Protein AF-A0A9D6ZZJ2-F1 (afdb_monomer_lite)

Foldseek 3Di:
DVVVVVVVVVVVVVVVVVVVVVVVVVVVVVVVVVVVVVVCVVVVVVVVVVVVVCVVVCVVVVVPDDPVVVVVVVVVCVVCVVVVVVVVVVVVVVVVCCVVCVVVVVVVVVVVVVVVVVCVVVCVVVVVVVVVVVVVCCPVVADPVRVVVCVVCVVVVVVVVVVCPPPVNVVVVVVVVVVCVVCVPDPDDPDPVVVVVVCVDPVVVVVVVVVVVVVVVVVVVVPVD

Secondary structure (DSSP, 8-state):
-HHHHHHHHHHHHHHHHHHHHHHHHHHHHHHHHHHHHHHHHHHHHHHHHHHHHHHHHHHHHTTT--HHHHHHHHHHHHHTHHHHHHHHHHHHHHHHHHHHHHHHHHHHHHHHHHHHHHHHHTTHHHHHHHHHHHHHHHHHHS-HHHHHHHHHHHHHHHHHHHHHTSHHHHHHHHHHHHHHHHHHTSPP---HHHHHHHTTSHHHHHHHHHHHHHHHHHHHHHT--

pLDDT: mean 82.53, std 9.39, range [45.31, 96.25]

Sequence (225 aa):
MEQSMIELTQKIDALTAQVAYLADQAQIAERQRQERAELMRDLMPIANDAFRLSVEQLEEIQEYVDLGDLLRLGKRLLRNGRNIDKMLDQLESMMDLAATMGPLANEGFAKAVDVMALMERKGYFAFAQGGLKIADNIVTSFSEDDVKHLGDNVVLILNVVKDMTQPEIMTFIRNTLMVAQGEIEKPVDTSLLALLGQMRDPAVRRGLALTMSVLRVIGSQANGK

Radius of gyration: 55.25 Å; chains: 1; bounding box: 116×60×144 Å

Structure (mmCIF, N/CA/C/O backbone):
data_AF-A0A9D6ZZJ2-F1
#
_entry.id   AF-A0A9D6ZZJ2-F1
#
loop_
_atom_site.group_PDB
_atom_site.id
_atom_site.type_symbol
_atom_site.label_atom_id
_atom_site.label_alt_id
_atom_site.label_comp_id
_atom_site.label_asym_id
_atom_site.label_entity_id
_atom_site.label_seq_id
_atom_site.pdbx_PDB_ins_code
_atom_site.Cartn_x
_atom_site.Cartn_y
_atom_site.Cartn_z
_atom_site.occupancy
_atom_site.B_iso_or_equiv
_atom_site.auth_seq_id
_atom_site.auth_comp_id
_atom_site.auth_asym_id
_atom_site.auth_atom_id
_atom_site.pdbx_PDB_model_num
ATOM 1 N N . MET A 1 1 ? -67.694 -32.579 87.689 1.00 58.72 1 MET A N 1
ATOM 2 C CA . MET A 1 1 ? -66.489 -31.863 88.165 1.00 58.72 1 MET A CA 1
ATOM 3 C C . MET A 1 1 ? -65.217 -32.312 87.440 1.00 58.72 1 MET A C 1
ATOM 5 O O . MET A 1 1 ? -64.365 -31.471 87.207 1.00 58.72 1 MET A O 1
ATOM 9 N N . GLU A 1 2 ? -65.089 -33.572 87.005 1.00 60.03 2 GLU A N 1
ATOM 10 C CA . GLU A 1 2 ? -63.908 -34.025 86.237 1.00 60.03 2 GLU A CA 1
ATOM 11 C C . GLU A 1 2 ? -63.833 -33.475 84.799 1.00 60.03 2 GLU A C 1
ATOM 13 O O . GLU A 1 2 ? -62.763 -33.064 84.365 1.00 60.03 2 GLU A O 1
ATOM 18 N N . GLN A 1 3 ? -64.952 -33.365 84.073 1.00 66.44 3 GLN A N 1
ATOM 19 C CA . GLN A 1 3 ? -64.947 -32.819 82.702 1.00 66.44 3 GLN A CA 1
ATOM 20 C C . GLN A 1 3 ? -64.494 -31.352 82.622 1.00 66.44 3 GLN A C 1
ATOM 22 O O . GLN A 1 3 ? -63.744 -30.991 81.721 1.00 66.44 3 GLN A O 1
ATOM 27 N N . SER A 1 4 ? -64.882 -30.515 83.590 1.00 67.12 4 SER A N 1
ATOM 28 C CA . SER A 1 4 ? -64.465 -29.107 83.633 1.00 67.12 4 SER A CA 1
ATOM 29 C C . SER A 1 4 ? -62.974 -28.939 83.932 1.00 67.12 4 SER A C 1
ATOM 31 O O . SER A 1 4 ? -62.372 -27.968 83.490 1.00 67.12 4 SER A O 1
ATOM 33 N N . MET A 1 5 ? -62.372 -29.879 84.669 1.00 67.06 5 MET A N 1
ATOM 34 C CA . MET A 1 5 ? -60.930 -29.885 84.932 1.00 67.06 5 MET A CA 1
ATOM 35 C C . MET A 1 5 ? -60.141 -30.234 83.665 1.00 67.06 5 MET A C 1
ATOM 37 O O . MET A 1 5 ? -59.150 -29.577 83.374 1.00 67.06 5 MET A O 1
ATOM 41 N N . ILE A 1 6 ? -60.618 -31.198 82.871 1.00 76.94 6 ILE A N 1
ATOM 42 C CA . ILE A 1 6 ? -59.955 -31.629 81.629 1.00 76.94 6 ILE A CA 1
ATOM 43 C C . ILE A 1 6 ? -59.994 -30.530 80.554 1.00 76.94 6 ILE A C 1
ATOM 45 O O . ILE A 1 6 ? -58.973 -30.256 79.924 1.00 76.94 6 ILE A O 1
ATOM 49 N N . GLU A 1 7 ? -61.131 -29.848 80.374 1.00 76.62 7 GLU A N 1
ATOM 50 C CA . GLU A 1 7 ? -61.223 -28.711 79.441 1.00 76.62 7 GLU A CA 1
ATOM 51 C C . GLU A 1 7 ? -60.338 -27.531 79.860 1.00 76.62 7 GLU A C 1
ATOM 53 O O . GLU A 1 7 ? -59.787 -26.826 79.010 1.00 76.62 7 GLU A O 1
ATOM 58 N N . LEU A 1 8 ? -60.189 -27.301 81.168 1.00 78.62 8 LEU A N 1
ATOM 59 C CA . LEU A 1 8 ? -59.338 -26.234 81.683 1.00 78.62 8 LEU A CA 1
ATOM 60 C C . LEU A 1 8 ? -57.856 -26.548 81.449 1.00 78.62 8 LEU A C 1
ATOM 62 O O . LEU A 1 8 ? -57.122 -25.669 81.004 1.00 78.62 8 LEU A O 1
ATOM 66 N N . THR A 1 9 ? -57.430 -27.795 81.668 1.00 78.56 9 THR A N 1
ATOM 67 C CA . THR A 1 9 ? -56.062 -28.240 81.362 1.00 78.56 9 THR A CA 1
ATOM 68 C C . THR A 1 9 ? -55.762 -28.116 79.870 1.00 78.56 9 THR A C 1
ATOM 70 O O . THR A 1 9 ? -54.752 -27.526 79.509 1.00 78.56 9 THR A O 1
ATOM 73 N N . GLN A 1 10 ? -56.681 -28.530 78.992 1.00 79.62 10 GLN A N 1
ATOM 74 C CA . GLN A 1 10 ? -56.506 -28.366 77.543 1.00 79.62 10 GLN A CA 1
ATOM 75 C C . GLN A 1 10 ? -56.404 -26.897 77.110 1.00 79.62 10 GLN A C 1
ATOM 77 O O . GLN A 1 10 ? -55.604 -26.563 76.237 1.00 79.62 10 GLN A O 1
ATOM 82 N N . LYS A 1 11 ? -57.183 -25.995 77.722 1.00 78.44 11 LYS A N 1
ATOM 83 C CA . LYS A 1 11 ? -57.079 -24.551 77.456 1.00 78.44 11 LYS A CA 1
ATOM 84 C C . LYS A 1 11 ? -55.769 -23.957 77.968 1.00 78.44 11 LYS A C 1
ATOM 86 O O . LYS A 1 11 ? -55.202 -23.101 77.294 1.00 78.44 11 LYS A O 1
ATOM 91 N N . ILE A 1 12 ? -55.284 -24.404 79.126 1.00 82.38 12 ILE A N 1
ATOM 92 C CA . ILE A 1 12 ? -53.985 -23.988 79.671 1.00 82.38 12 ILE A CA 1
ATOM 93 C C . ILE A 1 12 ? -52.843 -24.496 78.791 1.00 82.38 12 ILE A C 1
ATOM 95 O O . ILE A 1 12 ? -51.929 -23.728 78.504 1.00 82.38 12 ILE A O 1
ATOM 99 N N . ASP A 1 13 ? -52.906 -25.728 78.295 1.00 84.19 13 ASP A N 1
ATOM 100 C CA . ASP A 1 13 ? -51.885 -26.272 77.395 1.00 84.19 13 ASP A CA 1
ATOM 101 C C . ASP A 1 13 ? -51.886 -25.543 76.043 1.00 84.19 13 ASP A C 1
ATOM 103 O O . ASP A 1 13 ? -50.826 -25.188 75.524 1.00 84.19 13 ASP A O 1
ATOM 107 N N . ALA A 1 14 ? -53.068 -25.217 75.508 1.00 81.94 14 ALA A N 1
ATOM 108 C CA . ALA A 1 14 ? -53.197 -24.420 74.290 1.00 81.94 14 ALA A CA 1
ATOM 109 C C . ALA A 1 14 ? -52.656 -22.989 74.464 1.00 81.94 14 ALA A C 1
ATOM 111 O O . ALA A 1 14 ? -51.948 -22.487 73.591 1.00 81.94 14 ALA A O 1
ATOM 112 N N . LEU A 1 15 ? -52.937 -22.341 75.601 1.00 82.69 15 LEU A N 1
ATOM 113 C CA . LEU A 1 15 ? -52.385 -21.024 75.929 1.00 82.69 15 LEU A CA 1
ATOM 114 C C . LEU A 1 15 ? -50.871 -21.084 76.143 1.00 82.69 15 LEU A C 1
ATOM 116 O O . LEU A 1 15 ? -50.158 -20.219 75.646 1.00 82.69 15 LEU A O 1
ATOM 120 N N . THR A 1 16 ? -50.369 -22.119 76.816 1.00 85.50 16 THR A N 1
ATOM 121 C CA . THR A 1 16 ? -48.929 -22.345 77.013 1.00 85.50 16 THR A CA 1
ATOM 122 C C . THR A 1 16 ? -48.212 -22.488 75.675 1.00 85.50 16 THR A C 1
ATOM 124 O O . THR A 1 16 ? -47.192 -21.838 75.451 1.00 85.50 16 THR 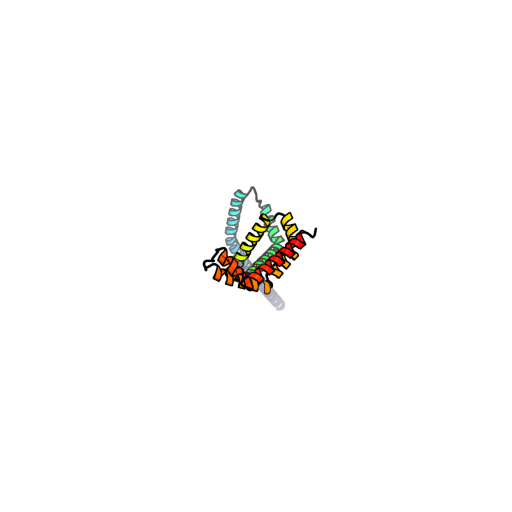A O 1
ATOM 127 N N . ALA A 1 17 ? -48.775 -23.265 74.747 1.00 82.81 17 ALA A N 1
ATOM 128 C CA . ALA A 1 17 ? -48.233 -23.419 73.401 1.00 82.81 17 ALA A CA 1
ATOM 129 C C . ALA A 1 17 ? -48.253 -22.097 72.610 1.00 82.81 17 ALA A C 1
ATOM 131 O O . ALA A 1 17 ? -47.296 -21.771 71.906 1.00 82.81 17 ALA A O 1
ATOM 132 N N . GLN A 1 18 ? -49.316 -21.304 72.755 1.00 82.50 18 GLN A N 1
ATOM 133 C CA . GLN A 1 18 ? -49.463 -20.025 72.062 1.00 82.50 18 GLN A CA 1
ATOM 134 C C . GLN A 1 18 ? -48.520 -18.946 72.621 1.00 82.50 18 GLN A C 1
ATOM 136 O O . GLN A 1 18 ? -47.933 -18.183 71.855 1.00 82.50 18 GLN A O 1
ATOM 141 N N . VAL A 1 19 ? -48.308 -18.919 73.940 1.00 83.94 19 VAL A N 1
ATOM 142 C CA . VAL A 1 19 ? -47.329 -18.041 74.597 1.00 83.94 19 VAL A CA 1
ATOM 143 C C . VAL A 1 19 ? -45.902 -18.460 74.251 1.00 83.94 19 VAL A C 1
ATOM 145 O O . VAL A 1 19 ? -45.083 -17.590 73.974 1.00 83.94 19 VAL A O 1
ATOM 148 N N . ALA A 1 20 ? -45.604 -19.761 74.187 1.00 84.31 20 ALA A N 1
ATOM 149 C CA . ALA A 1 20 ? -44.295 -20.251 73.755 1.00 84.31 20 ALA A CA 1
ATOM 150 C C . ALA A 1 20 ? -43.979 -19.840 72.306 1.00 84.31 20 ALA A C 1
ATOM 152 O O . ALA A 1 20 ? -42.881 -19.366 72.027 1.00 84.31 20 ALA A O 1
ATOM 153 N N . TYR A 1 21 ? -44.960 -19.933 71.404 1.00 85.25 21 TYR A N 1
ATOM 154 C CA . TYR A 1 21 ? -44.817 -19.475 70.020 1.00 85.25 21 TYR A CA 1
ATOM 155 C C . TYR A 1 21 ? -44.594 -17.957 69.918 1.00 85.25 21 TYR A C 1
ATOM 157 O O . TYR A 1 21 ? -43.733 -17.499 69.167 1.00 85.25 21 TYR A O 1
ATOM 165 N N . LEU A 1 22 ? -45.345 -17.162 70.688 1.00 83.50 22 LEU A N 1
ATOM 166 C CA . LEU A 1 22 ? -45.173 -15.707 70.725 1.00 83.50 22 LEU A CA 1
ATOM 167 C C . LEU A 1 22 ? -43.837 -15.292 71.353 1.00 83.50 22 LEU A C 1
ATOM 169 O O . LEU A 1 22 ? -43.228 -14.330 70.890 1.00 83.50 22 LEU A O 1
ATOM 173 N N . ALA A 1 23 ? -43.369 -16.010 72.375 1.00 84.31 23 ALA A N 1
ATOM 174 C CA . ALA A 1 23 ? -42.076 -15.767 73.005 1.00 84.31 23 ALA A CA 1
ATOM 175 C C . ALA A 1 23 ? -40.915 -16.050 72.038 1.00 84.31 23 ALA A C 1
ATOM 177 O O . ALA A 1 23 ? -39.986 -15.249 71.949 1.00 84.31 23 ALA A O 1
ATOM 178 N N . ASP A 1 24 ? -41.002 -17.132 71.262 1.00 86.56 24 ASP A N 1
ATOM 179 C CA . ASP A 1 24 ? -40.008 -17.473 70.239 1.00 86.56 24 ASP A CA 1
ATOM 180 C C . ASP A 1 24 ? -39.984 -16.434 69.100 1.00 86.56 24 ASP A C 1
ATOM 182 O O . ASP A 1 24 ? -38.930 -15.906 68.735 1.00 86.56 24 ASP A O 1
ATOM 186 N N . GLN A 1 25 ? -41.162 -16.022 68.617 1.00 84.75 25 GLN A N 1
ATOM 187 C CA . GLN A 1 25 ? -41.306 -14.929 67.646 1.00 84.75 25 GLN A CA 1
ATOM 188 C C . GLN A 1 25 ? -40.718 -13.605 68.156 1.00 84.75 25 GLN A C 1
ATOM 190 O O . GLN A 1 25 ? -40.010 -12.916 67.417 1.00 84.75 25 GLN A O 1
ATOM 195 N N . ALA A 1 26 ? -40.991 -13.245 69.413 1.00 83.50 26 ALA A N 1
ATOM 196 C CA . ALA A 1 26 ? -40.474 -12.025 70.023 1.00 83.50 26 ALA A CA 1
ATOM 197 C C . ALA A 1 26 ? -38.944 -12.056 70.124 1.00 83.50 26 ALA A C 1
ATOM 199 O O . ALA A 1 26 ? -38.287 -11.074 69.779 1.00 83.50 26 ALA A O 1
ATOM 200 N N . GLN A 1 27 ? -38.367 -13.200 70.501 1.00 85.69 27 GLN A N 1
ATOM 201 C CA . GLN A 1 27 ? -36.921 -13.360 70.601 1.00 85.69 27 GLN A CA 1
ATOM 202 C C . GLN A 1 27 ? -36.226 -13.244 69.235 1.00 85.69 27 GLN A C 1
ATOM 204 O O . GLN A 1 27 ? -35.177 -12.604 69.126 1.00 85.69 27 GLN A O 1
ATOM 209 N N . ILE A 1 28 ? -36.806 -13.828 68.183 1.00 85.19 28 ILE A N 1
ATOM 210 C CA . ILE A 1 28 ? -36.289 -13.705 66.812 1.00 85.19 28 ILE A CA 1
ATOM 211 C C . ILE A 1 28 ? -36.382 -12.250 66.333 1.00 85.19 28 ILE A C 1
ATOM 213 O O . ILE A 1 28 ? -35.419 -11.718 65.775 1.00 85.19 28 ILE A O 1
ATOM 217 N N . ALA A 1 29 ? -37.509 -11.582 66.586 1.00 83.25 29 ALA A N 1
ATOM 218 C CA . ALA A 1 29 ? -37.707 -10.185 66.209 1.00 83.25 29 ALA A CA 1
ATOM 219 C C . ALA A 1 29 ? -36.724 -9.242 66.923 1.00 83.25 29 ALA A C 1
ATOM 221 O O . ALA A 1 29 ? -36.258 -8.265 66.334 1.00 83.25 29 ALA A O 1
ATOM 222 N N . GLU A 1 30 ? -36.385 -9.531 68.177 1.00 85.50 30 GLU A N 1
ATOM 223 C CA . GLU A 1 30 ? -35.449 -8.730 68.961 1.00 85.50 30 GLU A CA 1
ATOM 224 C C . GLU A 1 30 ? -34.007 -8.868 68.461 1.00 85.50 30 GLU A C 1
ATOM 226 O O . GLU A 1 30 ? -33.333 -7.853 68.276 1.00 85.50 30 GLU A O 1
ATOM 231 N N . ARG A 1 31 ? -33.567 -10.085 68.108 1.00 84.81 31 ARG A N 1
ATOM 232 C CA . ARG A 1 31 ? -32.256 -10.297 67.462 1.00 84.81 31 ARG A CA 1
ATOM 233 C C . ARG A 1 31 ? -32.158 -9.560 66.129 1.00 84.81 31 ARG A C 1
ATOM 235 O O . ARG A 1 31 ? -31.201 -8.829 65.903 1.00 84.81 31 ARG A O 1
ATOM 242 N N . GLN A 1 32 ? -33.193 -9.651 65.294 1.00 85.19 32 GLN A N 1
ATOM 243 C CA . GLN A 1 32 ? -33.229 -8.921 64.023 1.00 85.19 32 GLN A CA 1
ATOM 244 C C . GLN A 1 32 ? -33.185 -7.401 64.216 1.00 85.19 32 GLN A C 1
ATOM 246 O O . GLN A 1 32 ? -32.597 -6.687 63.403 1.00 85.19 32 GLN A O 1
ATOM 251 N N . ARG A 1 33 ? -33.810 -6.873 65.277 1.00 83.38 33 ARG A N 1
ATOM 252 C CA . ARG A 1 33 ? -33.723 -5.443 65.605 1.00 83.38 33 ARG A CA 1
ATOM 253 C C . ARG A 1 33 ? -32.314 -5.044 66.020 1.00 83.38 33 ARG A C 1
ATOM 255 O O . ARG A 1 33 ? -31.870 -3.981 65.602 1.00 83.38 33 ARG A O 1
ATOM 262 N N . GLN A 1 34 ? -31.625 -5.875 66.797 1.00 86.06 34 GLN A N 1
ATOM 263 C CA . GLN A 1 34 ? -30.247 -5.622 67.219 1.00 86.06 34 GLN A CA 1
ATOM 264 C C . GLN A 1 34 ? -29.280 -5.646 66.034 1.00 86.06 34 GLN A C 1
ATOM 266 O O . GLN A 1 34 ? -28.533 -4.691 65.855 1.00 86.06 34 GLN A O 1
ATOM 271 N N . GLU A 1 35 ? -29.373 -6.656 65.168 1.00 86.25 35 GLU A N 1
ATOM 272 C CA . GLU A 1 35 ? -28.557 -6.759 63.949 1.00 86.25 35 GLU A CA 1
ATOM 273 C C . GLU A 1 35 ? -28.777 -5.560 63.016 1.00 86.25 35 GLU A C 1
ATOM 275 O O . GLU A 1 35 ? -27.833 -4.980 62.484 1.00 86.25 35 GLU A O 1
ATOM 280 N N . ARG A 1 36 ? -30.035 -5.124 62.855 1.00 85.56 36 ARG A N 1
ATOM 281 C CA . ARG A 1 36 ? -30.353 -3.915 62.083 1.00 85.56 36 ARG A CA 1
ATOM 282 C C . ARG A 1 36 ? -29.832 -2.648 62.749 1.00 85.56 36 ARG A C 1
ATOM 284 O O . ARG A 1 36 ? -29.392 -1.749 62.040 1.00 85.56 36 ARG A O 1
ATOM 291 N N . ALA A 1 37 ? -29.907 -2.549 64.074 1.00 85.56 37 ALA A N 1
ATOM 292 C CA . ALA A 1 37 ? -29.411 -1.393 64.813 1.00 85.56 37 ALA A CA 1
ATOM 293 C C . ALA A 1 37 ? -27.884 -1.284 64.726 1.00 85.56 37 ALA A C 1
ATOM 295 O O . ALA A 1 37 ? -27.365 -0.183 64.578 1.00 85.56 37 ALA A O 1
ATOM 296 N N . GLU A 1 38 ? -27.181 -2.413 64.761 1.00 87.44 38 GLU A N 1
ATOM 297 C CA . GLU A 1 38 ? -25.734 -2.489 64.574 1.00 87.44 38 GLU A CA 1
ATOM 298 C C . GLU A 1 38 ? -25.329 -2.116 63.147 1.00 87.44 38 GLU A C 1
ATOM 300 O O . GLU A 1 38 ? -24.540 -1.193 62.963 1.00 87.44 38 GLU A O 1
ATOM 305 N N . LEU A 1 39 ? -25.969 -2.709 62.135 1.00 87.44 39 LEU A N 1
ATOM 306 C CA . LEU A 1 39 ? -25.745 -2.341 60.737 1.00 87.44 39 LEU A CA 1
ATOM 307 C C . LEU A 1 39 ? -26.021 -0.850 60.487 1.00 87.44 39 LEU A C 1
ATOM 309 O O . LEU A 1 39 ? -25.275 -0.189 59.770 1.00 87.44 39 LEU A O 1
ATOM 313 N N . MET A 1 40 ? -27.083 -0.304 61.085 1.00 85.94 40 MET A N 1
ATOM 314 C CA . MET A 1 40 ? -27.392 1.124 60.992 1.00 85.94 40 MET A CA 1
ATOM 315 C C . MET A 1 40 ? -26.342 1.974 61.698 1.00 85.94 40 MET A C 1
ATOM 317 O O . MET A 1 40 ? -25.942 2.993 61.152 1.00 85.94 40 MET A O 1
ATOM 321 N N . ARG A 1 41 ? -25.863 1.568 62.874 1.00 87.75 41 ARG A N 1
ATOM 322 C CA . ARG A 1 41 ? -24.795 2.268 63.596 1.00 87.75 41 ARG A CA 1
ATOM 323 C C . ARG A 1 41 ? -23.490 2.303 62.798 1.00 87.75 41 ARG A C 1
ATOM 325 O O . ARG A 1 41 ? -22.796 3.310 62.868 1.00 87.75 41 ARG A O 1
ATOM 332 N N . ASP A 1 42 ? -23.197 1.260 62.027 1.00 87.44 42 ASP A N 1
ATOM 333 C CA . ASP A 1 42 ? -21.955 1.151 61.257 1.00 87.44 42 ASP A CA 1
ATOM 334 C C . ASP A 1 42 ? -22.058 1.814 59.871 1.00 87.44 42 ASP A C 1
ATOM 336 O O . ASP A 1 42 ? -21.099 2.417 59.389 1.00 87.44 42 ASP A O 1
ATOM 340 N N . LEU A 1 43 ? -23.234 1.773 59.236 1.00 86.81 43 LEU A N 1
ATOM 341 C CA . LEU A 1 43 ? -23.481 2.435 57.949 1.00 86.81 43 LEU A CA 1
ATOM 342 C C . LEU A 1 43 ? -23.729 3.939 58.082 1.00 86.81 43 LEU A C 1
ATOM 344 O O . LEU A 1 43 ? -23.383 4.695 57.176 1.00 86.81 43 LEU A O 1
ATOM 348 N N . MET A 1 44 ? -24.341 4.388 59.179 1.00 86.56 44 MET A N 1
ATOM 349 C CA . MET A 1 44 ? -24.730 5.789 59.367 1.00 86.56 44 MET A CA 1
ATOM 350 C C . MET A 1 44 ? -23.541 6.769 59.325 1.00 86.56 44 MET A C 1
ATOM 352 O O . MET A 1 44 ? -23.696 7.818 58.702 1.00 86.56 44 MET A O 1
ATOM 356 N N . PRO A 1 45 ? -22.351 6.461 59.880 1.00 87.06 45 PRO A N 1
ATOM 357 C CA . PRO A 1 45 ? -21.153 7.283 59.720 1.00 87.06 45 PRO A CA 1
ATOM 358 C C . PRO A 1 45 ? -20.696 7.383 58.264 1.00 87.06 45 PRO A C 1
ATOM 360 O O . PRO A 1 45 ? -20.500 8.486 57.774 1.00 87.06 45 PRO A O 1
ATOM 363 N N . ILE A 1 46 ? -20.609 6.257 57.547 1.00 86.81 46 ILE A N 1
ATOM 364 C CA . ILE A 1 46 ? -20.167 6.216 56.141 1.00 86.81 46 ILE A CA 1
ATOM 365 C C . ILE A 1 46 ? -21.144 6.989 55.251 1.00 86.81 46 ILE A C 1
ATOM 367 O O . ILE A 1 46 ? -20.731 7.753 54.381 1.00 86.81 46 ILE A O 1
ATOM 371 N N . ALA A 1 47 ? -22.446 6.827 55.490 1.00 82.88 47 ALA A N 1
ATOM 372 C CA . ALA A 1 47 ? -23.484 7.569 54.790 1.00 82.88 47 ALA A CA 1
ATOM 373 C C . ALA A 1 47 ? -23.408 9.075 55.089 1.00 82.88 47 ALA A C 1
ATOM 375 O O . ALA A 1 47 ? -23.517 9.878 54.165 1.00 82.88 47 ALA A O 1
ATOM 376 N N . ASN A 1 48 ? -23.181 9.463 56.349 1.00 83.69 48 ASN A N 1
ATOM 377 C CA . ASN A 1 48 ? -23.003 10.865 56.733 1.00 83.69 48 ASN A CA 1
ATOM 378 C C . ASN A 1 48 ? -21.733 11.476 56.137 1.00 83.69 48 ASN A C 1
ATOM 380 O O . ASN A 1 48 ? -21.779 12.608 55.665 1.00 83.69 48 ASN A O 1
ATOM 384 N N . ASP A 1 49 ? -20.620 10.746 56.131 1.00 84.69 49 ASP A N 1
ATOM 385 C CA . ASP A 1 49 ? -19.361 11.214 55.555 1.00 84.69 49 ASP A CA 1
ATOM 386 C C . ASP A 1 49 ? -19.472 11.349 54.034 1.00 84.69 49 ASP A C 1
ATOM 388 O O . ASP A 1 49 ? -19.089 12.384 53.495 1.00 84.69 49 ASP A O 1
ATOM 392 N N . ALA A 1 50 ? -20.079 10.378 53.343 1.00 80.06 50 ALA A N 1
ATOM 393 C CA . ALA A 1 50 ? -20.348 10.462 51.908 1.00 80.06 50 ALA A CA 1
ATOM 394 C C . ALA A 1 50 ? -21.306 11.613 51.563 1.00 80.06 50 ALA A C 1
ATOM 396 O O . ALA A 1 50 ? -21.098 12.317 50.573 1.00 80.06 50 ALA A O 1
ATOM 397 N N . PHE A 1 51 ? -22.337 11.835 52.384 1.00 77.88 51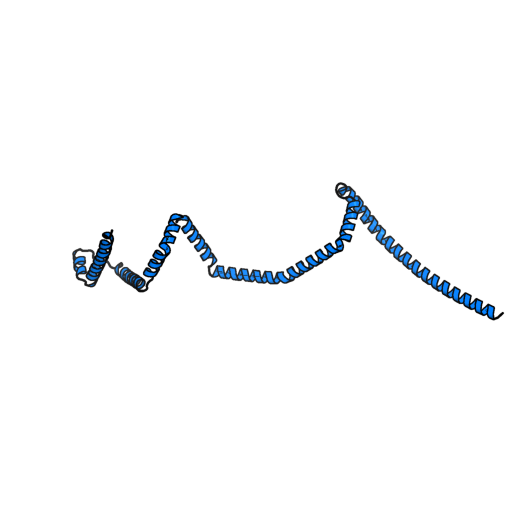 PHE A N 1
ATOM 398 C CA . PHE A 1 51 ? -23.266 12.949 52.215 1.00 77.88 51 PHE A CA 1
ATOM 399 C C . PHE A 1 51 ? -22.568 14.295 52.429 1.00 77.88 51 PHE A C 1
ATOM 401 O O . PHE A 1 51 ? -22.711 15.184 51.595 1.00 77.88 51 PHE A O 1
ATOM 408 N N . ARG A 1 52 ? -21.757 14.433 53.486 1.00 79.50 52 ARG A N 1
ATOM 409 C CA . ARG A 1 52 ? -20.988 15.654 53.769 1.00 79.50 52 ARG A CA 1
ATOM 410 C C . ARG A 1 52 ? -19.998 15.963 52.646 1.00 79.50 52 ARG A C 1
ATOM 412 O O . ARG A 1 52 ? -20.001 17.085 52.158 1.00 79.50 52 ARG A O 1
ATOM 419 N N . LEU A 1 53 ? -19.237 14.964 52.185 1.00 78.94 53 LEU A N 1
ATOM 420 C CA . LEU A 1 53 ? -18.298 15.122 51.067 1.00 78.94 53 LEU A CA 1
ATOM 421 C C . LEU A 1 53 ? -19.020 15.530 49.779 1.00 78.94 53 LEU A C 1
ATOM 423 O O . LEU A 1 53 ? -18.539 16.377 49.038 1.00 78.94 53 LEU A O 1
ATOM 427 N N . SER A 1 54 ? -20.191 14.941 49.522 1.00 70.00 54 SER A N 1
ATOM 428 C CA . SER A 1 54 ? -20.997 15.286 48.351 1.00 70.00 54 SER A CA 1
ATOM 429 C C . SER A 1 54 ? -21.522 16.716 48.434 1.00 70.00 54 SER A C 1
ATOM 431 O O . SER A 1 54 ? -21.475 17.411 47.433 1.00 70.00 54 SER A O 1
ATOM 433 N N . VAL A 1 55 ? -21.994 17.174 49.600 1.00 70.56 55 VAL A N 1
ATOM 434 C CA . VAL A 1 55 ? -22.492 18.549 49.807 1.00 70.56 55 VAL A CA 1
ATOM 435 C C . VAL A 1 55 ? -21.370 19.579 49.663 1.00 70.56 55 VAL A C 1
ATOM 437 O O . VAL A 1 55 ? -21.566 20.588 48.995 1.00 70.56 55 VAL A O 1
ATOM 440 N N . GLU A 1 56 ? -20.194 19.296 50.222 1.00 71.38 56 GLU A N 1
ATOM 441 C CA . GLU A 1 56 ? -19.007 20.157 50.137 1.00 71.38 56 GLU A CA 1
ATOM 442 C C . GLU A 1 56 ? -18.489 20.268 48.689 1.00 71.38 56 GLU A C 1
ATOM 444 O O . GLU A 1 56 ? -18.182 21.356 48.216 1.00 71.38 56 GLU A O 1
ATOM 449 N N . GLN A 1 57 ? -18.491 19.162 47.935 1.00 61.03 57 GLN A N 1
ATOM 450 C CA . GLN A 1 57 ? -18.118 19.142 46.512 1.00 61.03 57 GLN A CA 1
ATOM 451 C C . GLN A 1 57 ? -19.226 19.687 45.587 1.00 61.03 57 GLN A C 1
ATOM 453 O O . GLN A 1 57 ? -18.944 20.213 44.511 1.00 61.03 57 GLN A O 1
ATOM 458 N N . LEU A 1 58 ? -20.498 19.596 45.991 1.00 63.53 58 LEU A N 1
ATOM 459 C CA . LEU A 1 58 ? -21.632 20.203 45.284 1.00 63.53 58 LEU A CA 1
ATOM 460 C C . LEU A 1 58 ? -21.619 21.730 45.400 1.00 63.53 58 LEU A C 1
ATOM 462 O O . LEU A 1 58 ? -22.112 22.390 44.495 1.00 63.53 58 LEU A O 1
ATOM 466 N N . GLU A 1 59 ? -21.061 22.301 46.467 1.00 60.22 59 GLU A N 1
ATOM 467 C CA . GLU A 1 59 ? -20.908 23.755 46.617 1.00 60.22 59 GLU A CA 1
ATOM 468 C C . GLU A 1 59 ? -19.886 24.337 45.620 1.00 60.22 59 GLU A C 1
ATOM 470 O O . GLU A 1 59 ? -20.059 25.454 45.143 1.00 60.22 59 GLU A O 1
ATOM 475 N N . GLU A 1 60 ? -18.898 23.540 45.202 1.00 59.41 60 GLU A N 1
ATOM 476 C CA . GLU A 1 60 ? -17.901 23.905 44.182 1.00 59.41 60 GLU A CA 1
ATOM 477 C C . GLU A 1 60 ? -18.400 23.674 42.735 1.00 59.41 60 GLU A C 1
ATOM 479 O O . GLU A 1 60 ? -17.936 24.322 41.798 1.00 59.41 60 GLU A O 1
ATOM 484 N N . ILE A 1 61 ? -19.391 22.789 42.539 1.00 56.41 61 ILE A N 1
ATOM 485 C CA . ILE A 1 61 ? -19.941 22.388 41.221 1.00 56.41 61 ILE A CA 1
ATOM 486 C C . ILE A 1 61 ? -21.381 22.911 41.001 1.00 56.41 61 ILE A C 1
ATOM 488 O O . ILE A 1 61 ? -22.009 22.641 39.973 1.00 56.41 61 ILE A O 1
ATOM 492 N N . GLN A 1 62 ? -21.910 23.711 41.931 1.00 52.16 62 GLN A N 1
ATOM 493 C CA . GLN A 1 62 ? -23.300 24.198 41.970 1.00 52.16 62 GLN A CA 1
ATOM 494 C C . GLN A 1 62 ? -23.764 24.916 40.687 1.00 52.16 62 GLN A C 1
ATOM 496 O O . GLN A 1 62 ? -24.962 25.007 40.429 1.00 52.16 62 GLN A O 1
ATOM 501 N N . GLU A 1 63 ? -22.833 25.386 39.855 1.00 58.84 63 GLU A N 1
ATOM 502 C CA . GLU A 1 63 ? -23.127 26.038 38.576 1.00 58.84 63 GLU A CA 1
ATOM 503 C C . GLU A 1 63 ? -23.473 25.047 37.433 1.00 58.84 63 GLU A C 1
ATOM 505 O O . GLU A 1 63 ? -24.038 25.462 36.423 1.00 58.84 63 GLU A O 1
ATOM 510 N N . TYR A 1 64 ? -23.210 23.735 37.583 1.00 59.00 64 TYR A N 1
ATOM 511 C CA . TYR A 1 64 ? -23.370 22.743 36.499 1.00 59.00 64 TYR A CA 1
ATOM 512 C C . TYR A 1 64 ? -24.133 21.454 36.853 1.00 59.00 64 TYR A C 1
ATOM 514 O O . TYR A 1 64 ? -24.585 20.771 35.929 1.00 59.00 64 TYR A O 1
ATOM 522 N N . VAL A 1 65 ? -24.289 21.079 38.132 1.00 60.47 65 VAL A N 1
ATOM 523 C CA . VAL A 1 65 ? -24.936 19.803 38.513 1.00 60.47 65 VAL A CA 1
ATOM 524 C C . VAL A 1 65 ? -25.881 19.972 39.707 1.00 60.47 65 VAL A C 1
ATOM 526 O O . VAL A 1 65 ? -25.448 20.182 40.835 1.00 60.47 65 VAL A O 1
ATOM 529 N N . ASP A 1 66 ? -27.185 19.813 39.463 1.00 76.38 66 ASP A N 1
ATOM 530 C CA . ASP A 1 66 ? -28.233 19.803 40.492 1.00 76.38 66 ASP A CA 1
ATOM 531 C C . ASP A 1 66 ? -28.418 18.379 41.077 1.00 76.38 66 ASP A C 1
ATOM 533 O O . ASP A 1 66 ? -28.313 17.367 40.371 1.00 76.38 66 ASP A O 1
ATOM 537 N N . LEU A 1 67 ? -28.772 18.276 42.362 1.00 67.25 67 LEU A N 1
ATOM 538 C CA . LEU A 1 67 ? -29.231 17.040 43.019 1.00 67.25 67 LEU A CA 1
ATOM 539 C C . LEU A 1 67 ? -30.373 16.366 42.239 1.00 67.25 67 LEU A C 1
ATOM 541 O O . LEU A 1 67 ? -30.459 15.134 42.172 1.00 67.25 67 LEU A O 1
ATOM 545 N N . GLY A 1 68 ? -31.232 17.168 41.603 1.00 75.81 68 GLY A N 1
ATOM 546 C CA . GLY A 1 68 ? -32.271 16.675 40.700 1.00 75.81 68 GLY A CA 1
ATOM 547 C C . GLY A 1 68 ? -31.715 15.938 39.477 1.00 75.81 68 GLY A C 1
ATOM 548 O O . GLY A 1 68 ? -32.288 14.927 39.059 1.00 75.81 68 GLY A O 1
ATOM 549 N N . ASP A 1 69 ? -30.589 16.390 38.930 1.00 79.62 69 ASP A N 1
ATOM 550 C CA . ASP A 1 69 ? -29.950 15.776 37.767 1.00 79.62 69 ASP A CA 1
ATOM 551 C C . ASP A 1 69 ? -29.184 14.507 38.132 1.00 79.62 69 ASP A C 1
ATOM 553 O O . ASP A 1 69 ? -29.264 13.533 37.383 1.00 79.62 69 ASP A O 1
ATOM 557 N N . LEU A 1 70 ? -28.571 14.441 39.318 1.00 80.75 70 LEU A N 1
ATOM 558 C CA . LEU A 1 70 ? -27.975 13.207 39.849 1.00 80.75 70 LEU A CA 1
ATOM 559 C C . LEU A 1 70 ? -29.023 12.104 40.057 1.00 80.75 70 LEU A C 1
ATOM 561 O O . LEU A 1 70 ? -28.821 10.961 39.638 1.00 80.75 70 LEU A O 1
ATOM 565 N N . LEU A 1 71 ? -30.190 12.437 40.620 1.00 80.31 71 LEU A N 1
ATOM 566 C CA . LEU A 1 71 ? -31.304 11.489 40.757 1.00 80.31 71 LEU A CA 1
ATOM 567 C C . LEU A 1 71 ? -31.869 11.053 39.401 1.00 80.31 71 LEU A C 1
ATOM 569 O O . LEU A 1 71 ? -32.232 9.885 39.225 1.00 80.31 71 LEU A O 1
ATOM 573 N N . ARG A 1 72 ? -31.941 11.965 38.422 1.00 80.56 72 ARG A N 1
ATOM 574 C CA . ARG A 1 72 ? -32.348 11.634 37.047 1.00 80.56 72 ARG A CA 1
ATOM 575 C C . ARG A 1 72 ? -31.331 10.735 36.364 1.00 80.56 72 ARG A C 1
ATOM 577 O O . ARG A 1 72 ? -31.755 9.795 35.698 1.00 80.56 72 ARG A O 1
ATOM 584 N N . LEU A 1 73 ? -30.035 10.982 36.545 1.00 84.44 73 LEU A N 1
ATOM 585 C CA . LEU A 1 73 ? -28.939 10.145 36.057 1.00 84.44 73 LEU A CA 1
ATOM 586 C C . LEU A 1 73 ? -29.006 8.750 36.665 1.00 84.44 73 LEU A C 1
ATOM 588 O O . LEU A 1 73 ? -29.029 7.782 35.913 1.00 84.44 73 LEU A O 1
ATOM 592 N N . GLY A 1 74 ? -29.160 8.642 37.987 1.00 83.81 74 GLY A N 1
ATOM 593 C CA . GLY A 1 74 ? -29.349 7.366 38.679 1.00 83.81 74 GLY A CA 1
ATOM 594 C C . GLY A 1 74 ? -30.582 6.610 38.175 1.00 83.81 74 GLY A C 1
ATOM 595 O O . GLY A 1 74 ? -30.494 5.436 37.819 1.00 83.81 74 GLY A O 1
ATOM 596 N N . LYS A 1 75 ? -31.727 7.292 38.020 1.00 85.12 75 LYS A N 1
ATOM 597 C CA . LYS A 1 75 ? -32.920 6.700 37.385 1.00 85.12 75 LYS A CA 1
ATOM 598 C C . LYS A 1 75 ? -32.671 6.290 35.935 1.00 85.12 75 LYS A C 1
ATOM 600 O O . LYS A 1 75 ? -33.190 5.258 35.520 1.00 85.12 75 LYS A O 1
ATOM 605 N N . ARG A 1 76 ? -31.918 7.071 35.153 1.00 83.44 76 ARG A N 1
ATOM 606 C CA . ARG A 1 76 ? -31.567 6.751 33.759 1.00 83.44 76 ARG A CA 1
ATOM 607 C C . ARG A 1 76 ? -30.666 5.531 33.687 1.00 83.44 76 ARG A C 1
ATOM 609 O O . ARG A 1 76 ? -30.937 4.677 32.861 1.00 83.44 76 ARG A O 1
ATOM 616 N N . LEU A 1 77 ? -29.665 5.437 34.556 1.00 84.44 77 LEU A N 1
ATOM 617 C CA . LEU A 1 77 ? -28.762 4.297 34.707 1.00 84.44 77 LEU A CA 1
ATOM 618 C C . LEU A 1 77 ? -29.539 3.029 35.060 1.00 84.44 77 LEU A C 1
ATOM 620 O O . LEU A 1 77 ? -29.446 2.043 34.338 1.00 84.44 77 LEU A O 1
ATOM 624 N N . LEU A 1 78 ? -30.391 3.082 36.088 1.00 84.25 78 LEU A N 1
ATOM 625 C CA . LEU A 1 78 ? -31.231 1.948 36.489 1.00 84.25 78 LEU A CA 1
ATOM 626 C C . LEU A 1 78 ? -32.227 1.551 35.390 1.00 84.25 78 LEU A C 1
ATOM 628 O O . LEU A 1 78 ? -32.418 0.370 35.110 1.00 84.25 78 LEU A O 1
ATOM 632 N N . ARG A 1 79 ? -32.843 2.531 34.716 1.00 84.44 79 ARG A N 1
ATOM 633 C CA . ARG A 1 79 ? -33.780 2.285 33.609 1.00 84.44 79 ARG A CA 1
ATOM 634 C C . ARG A 1 79 ? -33.083 1.757 32.351 1.00 84.44 79 ARG A C 1
ATOM 636 O O . ARG A 1 79 ? -33.666 0.941 31.643 1.00 84.44 79 ARG A O 1
ATOM 643 N N . ASN A 1 80 ? -31.855 2.199 32.085 1.00 87.56 80 ASN A N 1
ATOM 644 C CA . ASN A 1 80 ? -31.021 1.757 30.967 1.00 87.56 80 ASN A CA 1
ATOM 645 C C . ASN A 1 80 ? -30.075 0.614 31.348 1.00 87.56 80 ASN A C 1
ATOM 647 O O . ASN A 1 80 ? -29.201 0.293 30.546 1.00 87.56 80 ASN A O 1
ATOM 651 N N . GLY A 1 81 ? -30.263 -0.041 32.499 1.00 86.06 81 GLY A N 1
ATOM 652 C CA . GLY A 1 81 ? -29.423 -1.163 32.923 1.00 86.06 81 GLY A CA 1
ATOM 653 C C . GLY A 1 81 ? -29.279 -2.216 31.824 1.00 86.06 81 GLY A C 1
ATOM 654 O O . GLY A 1 81 ? -28.173 -2.618 31.517 1.00 86.06 81 GLY A O 1
ATOM 655 N N . ARG A 1 82 ? -30.365 -2.528 31.100 1.00 84.69 82 ARG A N 1
ATOM 656 C CA . ARG A 1 82 ? -30.345 -3.438 29.936 1.00 84.69 82 ARG A CA 1
ATOM 657 C C . ARG A 1 82 ? -29.457 -2.985 28.772 1.00 84.69 82 ARG A C 1
ATOM 659 O O . ARG A 1 82 ? -28.963 -3.823 28.032 1.00 84.69 82 ARG A O 1
ATOM 666 N N . ASN A 1 83 ? -29.318 -1.681 28.541 1.00 87.56 83 ASN A N 1
ATOM 667 C CA . ASN A 1 83 ? -28.433 -1.167 27.491 1.00 87.56 83 ASN A CA 1
ATOM 668 C C . ASN A 1 83 ? -26.973 -1.187 27.945 1.00 87.56 83 ASN A C 1
ATOM 670 O O . ASN A 1 83 ? -26.093 -1.402 27.122 1.00 87.56 83 ASN A O 1
ATOM 674 N N . ILE A 1 84 ? -26.734 -0.970 29.240 1.00 88.31 84 ILE A N 1
ATOM 675 C CA . ILE A 1 84 ? -25.402 -1.064 29.841 1.00 88.31 84 ILE A CA 1
ATOM 676 C C . ILE A 1 84 ? -24.938 -2.517 29.836 1.00 88.31 84 ILE A C 1
ATOM 678 O O . ILE A 1 84 ? -23.827 -2.776 29.408 1.00 88.31 84 ILE A O 1
ATOM 682 N N . ASP A 1 85 ? -25.815 -3.448 30.203 1.00 88.06 85 ASP A N 1
ATOM 683 C CA . ASP A 1 85 ? -25.577 -4.893 30.160 1.00 88.06 85 ASP A CA 1
ATOM 684 C C . ASP A 1 85 ? -25.156 -5.336 28.752 1.00 88.06 85 ASP A C 1
ATOM 686 O O . ASP A 1 85 ? -24.068 -5.855 28.555 1.00 88.06 85 ASP A O 1
ATOM 690 N N . LYS A 1 86 ? -25.925 -4.944 27.726 1.00 91.00 86 LYS A N 1
ATOM 691 C CA . LYS A 1 86 ? -25.562 -5.191 26.321 1.00 91.00 86 LYS A CA 1
ATOM 692 C C . LYS A 1 86 ? -24.237 -4.555 25.904 1.00 91.00 86 LYS A C 1
ATOM 694 O O . LYS A 1 86 ? -23.531 -5.122 25.079 1.00 91.00 86 LYS A O 1
ATOM 699 N N . MET A 1 87 ? -23.922 -3.358 26.402 1.00 91.06 87 MET A N 1
ATOM 700 C CA . MET A 1 87 ? -22.624 -2.732 26.140 1.00 91.06 87 MET A CA 1
ATOM 701 C C . MET A 1 87 ? -21.492 -3.519 26.795 1.00 91.06 87 MET A C 1
ATOM 703 O O . MET A 1 87 ? -20.444 -3.667 26.180 1.00 91.06 87 MET A O 1
ATOM 707 N N . LEU A 1 88 ? -21.695 -4.012 28.017 1.00 90.69 88 LEU A N 1
ATOM 708 C CA . LEU A 1 88 ? -20.720 -4.830 28.728 1.00 90.69 88 LE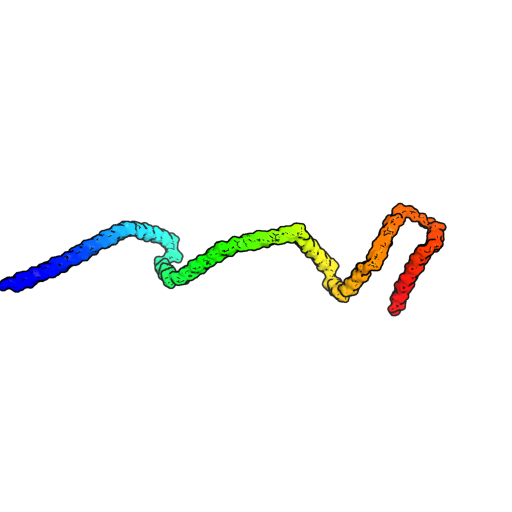U A CA 1
ATOM 709 C C . LEU A 1 88 ? -20.504 -6.165 28.007 1.00 90.69 88 LEU A C 1
ATOM 711 O O . LEU A 1 88 ? -19.355 -6.484 27.725 1.00 90.69 88 LEU A O 1
ATOM 715 N N . ASP A 1 89 ? -21.572 -6.844 27.578 1.00 93.00 89 ASP A N 1
ATOM 716 C CA . ASP A 1 89 ? -21.491 -8.058 26.748 1.00 93.00 89 ASP A CA 1
ATOM 717 C C . ASP A 1 89 ? -20.710 -7.802 25.449 1.00 93.00 89 ASP A C 1
ATOM 719 O O . ASP A 1 89 ? -19.907 -8.615 24.987 1.00 93.00 89 ASP A O 1
ATOM 723 N N . GLN A 1 90 ? -20.939 -6.643 24.827 1.00 92.69 90 GLN A N 1
ATOM 724 C CA . GLN A 1 90 ? -20.269 -6.275 23.586 1.00 92.69 90 GLN A CA 1
ATOM 725 C C . GLN A 1 90 ? -18.785 -5.961 23.815 1.00 92.69 90 GLN A C 1
ATOM 727 O O . GLN A 1 90 ? -17.949 -6.339 22.995 1.00 92.69 90 GLN A O 1
ATOM 732 N N . LEU A 1 91 ? -18.444 -5.314 24.932 1.00 92.62 91 LEU A N 1
ATOM 733 C CA . LEU A 1 91 ? -17.058 -5.094 25.342 1.00 92.62 91 LEU A CA 1
ATOM 734 C C . LEU A 1 91 ? -16.359 -6.415 25.673 1.00 92.62 91 LEU A C 1
ATOM 736 O O . LEU A 1 91 ? -15.215 -6.595 25.267 1.00 92.62 91 LEU A O 1
ATOM 740 N N . GLU A 1 92 ? -17.038 -7.346 26.341 1.00 90.06 92 GLU A N 1
ATOM 741 C CA . GLU A 1 92 ? -16.531 -8.694 26.617 1.00 90.06 92 GLU A CA 1
ATOM 742 C C . GLU A 1 92 ? -16.236 -9.441 25.315 1.00 90.06 92 GLU A C 1
ATOM 744 O O . GLU A 1 92 ? -15.110 -9.882 25.101 1.00 90.06 92 GLU A O 1
ATOM 749 N N . SER A 1 93 ? -17.177 -9.442 24.367 1.00 91.69 93 SER A N 1
ATOM 750 C CA . SER A 1 93 ? -16.968 -10.037 23.044 1.00 91.69 93 SER A CA 1
ATOM 751 C C . SER A 1 93 ? -15.803 -9.400 22.274 1.00 91.69 93 SER A C 1
ATOM 753 O O . SER A 1 93 ? -15.048 -10.102 21.598 1.00 91.69 93 SER A O 1
ATOM 755 N N . MET A 1 94 ? -15.623 -8.079 22.369 1.00 91.62 94 MET A N 1
ATOM 756 C CA . MET A 1 94 ? -14.488 -7.389 21.750 1.00 91.62 94 MET A CA 1
ATOM 757 C C . MET A 1 94 ? -13.158 -7.746 22.418 1.00 91.62 94 MET A C 1
ATOM 759 O O . MET A 1 94 ? -12.158 -7.902 21.719 1.00 91.62 94 MET A O 1
ATOM 763 N N . MET A 1 95 ? -13.133 -7.879 23.745 1.00 88.56 95 MET A N 1
ATOM 764 C CA . MET A 1 95 ? -11.946 -8.309 24.486 1.00 88.56 95 MET A CA 1
ATOM 765 C C . MET A 1 95 ? -11.590 -9.763 24.168 1.00 88.56 95 MET A C 1
ATOM 767 O O . MET A 1 95 ? -10.423 -10.045 23.906 1.00 88.56 95 MET A O 1
ATOM 771 N N . ASP A 1 96 ? -12.579 -10.652 24.082 1.00 88.25 96 ASP A N 1
ATOM 772 C CA . ASP A 1 96 ? -12.398 -12.046 23.665 1.00 88.25 96 ASP A CA 1
ATOM 773 C C . ASP A 1 96 ? -11.863 -12.146 22.235 1.00 88.25 96 ASP A C 1
ATOM 775 O O . ASP A 1 96 ? -10.938 -12.914 21.946 1.00 88.25 96 ASP A O 1
ATOM 779 N N . LEU A 1 97 ? -12.400 -11.327 21.329 1.00 87.50 97 LEU A N 1
ATOM 780 C CA . LEU A 1 97 ? -11.917 -11.238 19.958 1.00 87.50 97 LEU A CA 1
ATOM 781 C C . LEU A 1 97 ? -10.491 -10.681 19.906 1.00 87.50 97 LEU A C 1
ATOM 783 O O . LEU A 1 97 ? -9.666 -11.220 19.177 1.00 87.50 97 LEU A O 1
ATOM 787 N N . ALA A 1 98 ? -10.161 -9.658 20.694 1.00 87.12 98 ALA A N 1
ATOM 788 C CA . ALA A 1 98 ? -8.804 -9.122 20.776 1.00 87.12 98 ALA A CA 1
ATOM 789 C C . ALA A 1 98 ? -7.814 -10.142 21.366 1.00 87.12 98 ALA A C 1
ATOM 791 O O . ALA A 1 98 ? -6.700 -10.274 20.861 1.00 87.12 98 ALA A O 1
ATOM 792 N N . ALA A 1 99 ? -8.221 -10.906 22.381 1.00 85.50 99 ALA A N 1
ATOM 793 C CA . ALA A 1 99 ? -7.412 -11.965 22.977 1.00 85.50 99 ALA A CA 1
ATOM 794 C C . ALA A 1 99 ? -7.186 -13.136 22.006 1.00 85.50 99 ALA A C 1
ATOM 796 O O . ALA A 1 99 ? -6.090 -13.690 21.949 1.00 85.50 99 ALA A O 1
ATOM 797 N N . THR A 1 100 ? -8.197 -13.478 21.204 1.00 85.44 100 THR A N 1
ATOM 798 C CA . THR A 1 100 ? -8.130 -14.584 20.236 1.00 85.44 100 THR A CA 1
ATOM 799 C C . THR A 1 100 ? -7.408 -14.183 18.949 1.00 85.44 100 THR A C 1
ATOM 801 O O . THR A 1 100 ? -6.580 -14.930 18.427 1.00 85.44 100 THR A O 1
ATOM 804 N N . MET A 1 101 ? -7.704 -12.998 18.415 1.00 83.56 101 MET A N 1
ATOM 805 C CA . MET A 1 101 ? -7.120 -12.503 17.168 1.00 83.56 101 MET A CA 1
ATOM 806 C C . MET A 1 101 ? -5.762 -11.843 17.372 1.00 83.56 101 MET A C 1
ATOM 808 O O . MET A 1 101 ? -5.003 -11.779 16.414 1.00 83.56 101 MET A O 1
ATOM 812 N N . GLY A 1 102 ? -5.424 -11.380 18.577 1.00 83.88 102 GLY A N 1
ATOM 813 C CA . GLY A 1 102 ? -4.125 -10.773 18.874 1.00 83.88 102 GLY A CA 1
ATOM 814 C C . GLY A 1 102 ? -2.946 -11.667 18.469 1.00 83.88 102 GLY A C 1
ATOM 815 O O . GLY A 1 102 ? -2.111 -11.229 17.676 1.00 83.88 102 GLY A O 1
ATOM 816 N N . PRO A 1 103 ? -2.887 -12.935 18.920 1.00 85.19 103 PRO A N 1
ATOM 817 C CA . PRO A 1 103 ? -1.849 -13.877 18.503 1.00 85.19 103 PRO A CA 1
ATOM 818 C C . PRO A 1 103 ? -1.828 -14.122 16.988 1.00 85.19 103 PRO A C 1
ATOM 820 O O . PRO A 1 103 ? -0.768 -14.036 16.373 1.00 85.19 103 PRO A O 1
ATOM 823 N N . LEU A 1 104 ? -2.992 -14.339 16.365 1.00 83.62 104 LEU A N 1
ATOM 824 C CA . LEU A 1 104 ? -3.098 -14.567 14.918 1.00 83.62 104 LEU A CA 1
ATOM 825 C C . LEU A 1 104 ? -2.652 -13.343 14.102 1.00 83.62 104 LEU A C 1
ATOM 827 O O . LEU A 1 104 ? -2.008 -13.483 13.064 1.00 83.62 104 LEU A O 1
ATOM 831 N N . ALA A 1 105 ? -2.978 -12.137 14.569 1.00 84.25 105 ALA A N 1
ATOM 832 C CA . ALA A 1 105 ? -2.560 -10.883 13.960 1.00 84.25 105 ALA A CA 1
ATOM 833 C C . ALA A 1 105 ? -1.049 -10.683 14.098 1.00 84.25 105 ALA A C 1
ATOM 835 O O . ALA A 1 105 ? -0.407 -10.286 13.130 1.00 84.25 105 ALA A O 1
ATOM 836 N N . ASN A 1 106 ? -0.471 -11.017 15.254 1.00 87.62 106 ASN A N 1
ATOM 837 C CA . ASN A 1 106 ? 0.975 -10.974 15.464 1.00 87.62 106 ASN A CA 1
ATOM 838 C C . ASN A 1 106 ? 1.709 -11.967 14.553 1.00 87.62 106 ASN A C 1
ATOM 840 O O . ASN A 1 106 ? 2.698 -11.596 13.924 1.00 87.62 106 ASN A O 1
ATOM 844 N N . GLU A 1 107 ? 1.212 -13.199 14.419 1.00 87.75 107 GLU A N 1
ATOM 845 C CA . GLU A 1 107 ? 1.767 -14.194 13.492 1.00 87.75 107 GLU A CA 1
ATOM 846 C C . GLU A 1 107 ? 1.613 -13.766 12.028 1.00 87.75 107 GLU A C 1
ATOM 848 O O . GLU A 1 107 ? 2.555 -13.867 11.239 1.00 87.75 107 GLU A O 1
ATOM 853 N N . GLY A 1 108 ? 0.442 -13.243 11.656 1.00 91.56 108 GLY A N 1
ATOM 854 C CA . GLY A 1 108 ? 0.180 -12.712 10.320 1.00 91.56 108 GLY A CA 1
ATOM 855 C C . GLY A 1 108 ? 1.087 -11.530 9.980 1.00 91.56 108 GLY A C 1
ATOM 856 O O . GLY A 1 108 ? 1.644 -11.475 8.883 1.00 91.56 108 GLY A O 1
ATOM 857 N N . PHE A 1 109 ? 1.292 -10.622 10.935 1.00 90.62 109 PHE A N 1
ATOM 858 C CA . PHE A 1 109 ? 2.196 -9.486 10.802 1.00 90.62 109 PHE A CA 1
ATOM 859 C C . PHE A 1 109 ? 3.652 -9.938 10.685 1.00 90.62 109 PHE A C 1
ATOM 861 O O . PHE A 1 109 ? 4.343 -9.507 9.765 1.00 90.62 109 PHE A O 1
ATOM 868 N N . ALA A 1 110 ? 4.108 -10.856 11.541 1.00 92.62 110 ALA A N 1
ATOM 869 C CA . ALA A 1 110 ? 5.454 -11.419 11.461 1.00 92.62 110 ALA A CA 1
ATOM 870 C C . ALA A 1 110 ? 5.705 -12.075 10.095 1.00 92.62 110 ALA A C 1
ATOM 872 O O . ALA A 1 110 ? 6.704 -11.792 9.437 1.00 92.62 110 ALA A O 1
ATOM 873 N N . LYS A 1 111 ? 4.743 -12.860 9.600 1.00 94.44 111 LYS A N 1
ATOM 874 C CA . LYS A 1 111 ? 4.829 -13.484 8.276 1.00 94.44 111 LYS A CA 1
ATOM 875 C C . LYS A 1 111 ? 4.839 -12.458 7.143 1.00 94.44 111 LYS A C 1
ATOM 877 O O . LYS A 1 111 ? 5.551 -12.645 6.159 1.00 94.44 111 LYS A O 1
ATOM 882 N N . ALA A 1 112 ? 4.071 -11.377 7.261 1.00 94.38 112 ALA A N 1
ATOM 883 C CA . ALA A 1 112 ? 4.105 -10.285 6.294 1.00 94.38 112 ALA A CA 1
ATOM 884 C C . ALA A 1 112 ? 5.481 -9.605 6.280 1.00 94.38 112 ALA A C 1
ATOM 886 O O . ALA A 1 112 ? 6.037 -9.401 5.203 1.00 94.38 112 ALA A O 1
ATOM 887 N N . VAL A 1 113 ? 6.059 -9.326 7.452 1.00 95.56 113 VAL A N 1
ATOM 888 C CA . VAL A 1 113 ? 7.417 -8.775 7.581 1.00 95.56 113 VAL A CA 1
ATOM 889 C C . VAL A 1 113 ? 8.447 -9.711 6.948 1.00 95.56 113 VAL A C 1
ATOM 891 O O . VAL A 1 113 ? 9.264 -9.246 6.158 1.00 95.56 113 VAL A O 1
ATOM 894 N N . ASP A 1 114 ? 8.366 -11.019 7.193 1.00 96.25 114 ASP A N 1
ATOM 895 C CA . ASP A 1 114 ? 9.264 -12.004 6.577 1.00 96.25 114 ASP A CA 1
ATOM 896 C C . ASP A 1 114 ? 9.147 -12.028 5.048 1.00 96.25 114 ASP A C 1
ATOM 898 O O . ASP A 1 114 ? 10.153 -12.069 4.334 1.00 96.25 114 ASP A O 1
ATOM 902 N N . VAL A 1 115 ? 7.922 -11.973 4.515 1.00 95.00 115 VAL A N 1
ATOM 903 C CA . VAL A 1 115 ? 7.682 -11.912 3.065 1.00 95.00 115 VAL A CA 1
ATOM 904 C C . VAL A 1 115 ? 8.248 -10.620 2.476 1.00 95.00 115 VAL A C 1
ATOM 906 O O . VAL A 1 115 ? 8.917 -10.666 1.443 1.00 95.00 115 VAL A O 1
ATOM 909 N N . MET A 1 116 ? 8.033 -9.480 3.134 1.00 94.75 116 MET A N 1
ATOM 910 C CA . MET A 1 116 ? 8.589 -8.191 2.712 1.00 94.75 116 MET A CA 1
ATOM 911 C C . MET A 1 116 ? 10.119 -8.209 2.750 1.00 94.75 116 MET A C 1
ATOM 913 O O . MET A 1 116 ? 10.755 -7.822 1.773 1.00 94.75 116 MET A O 1
ATOM 917 N N . ALA A 1 117 ? 10.723 -8.749 3.809 1.00 94.56 117 ALA A N 1
ATOM 918 C CA . ALA A 1 117 ? 12.170 -8.904 3.920 1.00 94.56 117 ALA A CA 1
ATOM 919 C C . ALA A 1 117 ? 12.737 -9.821 2.823 1.00 94.56 117 ALA A C 1
ATOM 921 O O . ALA A 1 117 ? 13.798 -9.554 2.256 1.00 94.56 117 ALA A O 1
ATOM 922 N N . LEU A 1 118 ? 12.019 -10.889 2.465 1.00 95.00 118 LEU A N 1
ATOM 923 C CA . LEU A 1 118 ? 12.400 -11.772 1.366 1.00 95.00 118 LEU A CA 1
ATOM 924 C C . LEU A 1 118 ? 12.299 -11.075 0.001 1.00 95.00 118 LEU A C 1
ATOM 926 O O . LEU A 1 118 ? 13.148 -11.308 -0.862 1.00 95.00 118 LEU A O 1
ATOM 930 N N . MET A 1 119 ? 11.297 -10.219 -0.202 1.00 94.88 119 MET A N 1
ATOM 931 C CA . MET A 1 119 ? 11.179 -9.392 -1.407 1.00 94.88 119 MET A CA 1
ATOM 932 C C . MET A 1 119 ? 12.292 -8.346 -1.495 1.00 94.88 119 MET A C 1
ATOM 934 O O . MET A 1 119 ? 12.881 -8.191 -2.566 1.00 94.88 119 MET A O 1
ATOM 938 N N . GLU A 1 120 ? 12.642 -7.706 -0.379 1.00 93.38 120 GLU A N 1
ATOM 939 C CA . GLU A 1 120 ? 13.785 -6.792 -0.273 1.00 93.38 120 GLU A CA 1
ATOM 940 C C . GLU A 1 120 ? 15.094 -7.504 -0.617 1.00 93.38 120 GLU A C 1
ATOM 942 O O . GLU A 1 120 ? 15.817 -7.070 -1.510 1.00 93.38 120 GLU A O 1
ATOM 947 N N . ARG A 1 121 ? 15.357 -8.673 -0.016 1.00 94.19 121 ARG A N 1
ATOM 948 C CA . ARG A 1 121 ? 16.573 -9.457 -0.292 1.00 94.19 121 ARG A CA 1
ATOM 949 C C . ARG A 1 121 ? 16.669 -9.915 -1.745 1.00 94.19 121 ARG A C 1
ATOM 951 O O . ARG A 1 121 ? 17.763 -10.029 -2.289 1.00 94.19 121 ARG A O 1
ATOM 958 N N . LYS A 1 122 ? 15.532 -10.220 -2.372 1.00 93.50 122 LYS A N 1
ATOM 959 C CA . LYS A 1 122 ? 15.462 -10.559 -3.800 1.00 93.50 122 LYS A CA 1
ATOM 960 C C . LYS A 1 122 ? 15.542 -9.324 -4.709 1.00 93.50 122 LYS A C 1
ATOM 962 O O . LYS A 1 122 ? 15.599 -9.493 -5.922 1.00 93.50 122 LYS A O 1
ATOM 967 N N . GLY A 1 123 ? 15.557 -8.113 -4.151 1.00 91.50 123 GLY A N 1
ATOM 968 C CA . GLY A 1 123 ? 15.704 -6.862 -4.890 1.00 91.50 123 GLY A CA 1
ATOM 969 C C . GLY A 1 123 ? 14.422 -6.360 -5.556 1.00 91.50 123 GLY A C 1
ATOM 970 O O . GLY A 1 123 ? 14.505 -5.495 -6.423 1.00 91.50 123 GLY A O 1
ATOM 971 N N . TYR A 1 124 ? 13.240 -6.862 -5.175 1.00 92.06 124 TYR A N 1
ATOM 972 C CA . TYR A 1 124 ? 11.969 -6.425 -5.775 1.00 92.06 124 TYR A CA 1
ATOM 973 C C . TYR A 1 124 ? 11.702 -4.937 -5.541 1.00 92.06 124 TYR A C 1
ATOM 975 O O . TYR A 1 124 ? 11.270 -4.251 -6.462 1.00 92.06 124 TYR A O 1
ATOM 983 N N . PHE A 1 125 ? 11.990 -4.419 -4.344 1.00 93.12 125 PHE A N 1
ATOM 984 C CA . PHE A 1 125 ? 11.812 -2.995 -4.047 1.00 93.12 125 PHE A CA 1
ATOM 985 C C . PHE A 1 125 ? 12.804 -2.121 -4.811 1.00 93.12 125 PHE A C 1
ATOM 987 O O . PHE A 1 125 ? 12.401 -1.115 -5.388 1.00 93.12 125 PHE A O 1
ATOM 994 N N . ALA A 1 126 ? 14.074 -2.529 -4.893 1.00 89.31 126 ALA A N 1
ATOM 995 C CA . ALA A 1 126 ? 15.077 -1.833 -5.696 1.00 89.31 126 ALA A CA 1
ATOM 996 C C . ALA A 1 126 ? 14.694 -1.813 -7.187 1.00 89.31 126 ALA A C 1
ATOM 998 O O . ALA A 1 126 ? 14.791 -0.775 -7.842 1.00 89.31 126 ALA A O 1
ATOM 999 N N . PHE A 1 127 ? 14.194 -2.934 -7.714 1.00 92.31 127 PHE A N 1
ATOM 1000 C CA . PHE A 1 127 ? 13.671 -3.019 -9.076 1.00 92.31 127 PHE A CA 1
ATOM 1001 C C . PHE A 1 127 ? 12.442 -2.126 -9.277 1.00 92.31 127 PHE A C 1
ATOM 1003 O O . PHE A 1 127 ? 12.381 -1.400 -10.264 1.00 92.31 127 PHE A O 1
ATOM 1010 N N . ALA A 1 128 ? 11.489 -2.125 -8.342 1.00 92.00 128 ALA A N 1
ATOM 1011 C CA . ALA A 1 128 ? 10.295 -1.285 -8.413 1.00 92.00 128 ALA A CA 1
ATOM 1012 C C . ALA A 1 128 ? 10.638 0.211 -8.355 1.00 92.00 128 ALA A C 1
ATOM 1014 O O . ALA A 1 128 ? 10.135 0.983 -9.166 1.00 92.00 128 ALA A O 1
ATOM 1015 N N . GLN A 1 129 ? 11.537 0.625 -7.457 1.00 89.75 129 GLN A N 1
ATOM 1016 C CA . GLN A 1 129 ? 12.030 2.004 -7.390 1.00 89.75 129 GLN A CA 1
ATOM 1017 C C . GLN A 1 129 ? 12.779 2.399 -8.666 1.00 89.75 129 GLN A C 1
ATOM 1019 O O . GLN A 1 129 ? 12.554 3.483 -9.204 1.00 89.75 129 GLN A O 1
ATOM 1024 N N . GLY A 1 130 ? 13.637 1.514 -9.183 1.00 88.44 130 GLY A N 1
ATOM 1025 C CA . GLY A 1 130 ? 14.308 1.715 -10.466 1.00 88.44 130 GLY A CA 1
ATOM 1026 C C . GLY A 1 130 ? 13.309 1.858 -11.615 1.00 88.44 130 GLY A C 1
ATOM 1027 O O . GLY A 1 130 ? 13.426 2.777 -12.419 1.00 88.44 130 GLY A O 1
ATOM 1028 N N . GLY A 1 131 ? 12.284 1.006 -11.644 1.00 88.69 131 GLY A N 1
ATOM 1029 C CA . GLY A 1 131 ? 11.199 1.035 -12.619 1.00 88.69 131 GLY A CA 1
ATOM 1030 C C . GLY A 1 131 ? 10.377 2.319 -12.554 1.00 88.69 131 GLY A C 1
ATOM 1031 O O . GLY A 1 131 ? 10.123 2.915 -13.594 1.00 88.69 131 GLY A O 1
ATOM 1032 N N . LEU A 1 132 ? 10.033 2.795 -11.353 1.00 89.56 132 LEU A N 1
ATOM 1033 C CA . LEU A 1 132 ? 9.357 4.083 -11.164 1.00 89.56 132 LEU A CA 1
ATOM 1034 C C . LEU A 1 132 ? 10.201 5.242 -11.685 1.00 89.56 132 LEU A C 1
ATOM 1036 O O . LEU A 1 132 ? 9.673 6.121 -12.350 1.00 89.56 132 LEU A O 1
ATOM 1040 N N . LYS A 1 133 ? 11.513 5.226 -11.442 1.00 86.56 133 LYS A N 1
ATOM 1041 C CA . LYS A 1 133 ? 12.422 6.269 -11.930 1.00 86.56 133 LYS A CA 1
ATOM 1042 C C . LYS A 1 133 ? 12.569 6.246 -13.453 1.00 86.56 133 LYS A C 1
ATOM 1044 O O . LYS A 1 133 ? 12.652 7.292 -14.082 1.00 86.56 133 LYS A O 1
ATOM 1049 N N . ILE A 1 134 ? 12.586 5.056 -14.054 1.00 81.44 134 ILE A N 1
ATOM 1050 C CA . ILE A 1 134 ? 12.563 4.897 -15.513 1.00 81.44 134 ILE A CA 1
ATOM 1051 C C . ILE A 1 134 ? 11.233 5.407 -16.073 1.00 81.44 134 ILE A C 1
ATOM 1053 O O . ILE A 1 134 ? 11.243 6.156 -17.041 1.00 81.44 134 ILE A O 1
ATOM 1057 N N . ALA A 1 135 ? 10.107 5.045 -15.456 1.00 82.75 135 ALA A N 1
ATOM 1058 C CA . ALA A 1 135 ? 8.787 5.512 -15.866 1.00 82.75 135 ALA A CA 1
ATOM 1059 C C . ALA A 1 135 ? 8.665 7.039 -15.754 1.00 82.75 135 ALA A C 1
ATOM 1061 O O . ALA A 1 135 ? 8.193 7.669 -16.690 1.00 82.75 135 ALA A O 1
ATOM 1062 N N . ASP A 1 136 ? 9.155 7.636 -14.668 1.00 84.38 136 ASP A N 1
ATOM 1063 C CA . ASP A 1 136 ? 9.190 9.088 -14.466 1.00 84.38 136 ASP A CA 1
ATOM 1064 C C . ASP A 1 136 ? 10.066 9.783 -15.518 1.00 84.38 136 ASP A C 1
ATOM 1066 O O . ASP A 1 136 ? 9.646 10.750 -16.150 1.00 84.38 136 ASP A O 1
ATOM 1070 N N . ASN A 1 137 ? 11.245 9.229 -15.813 1.00 81.25 137 ASN A N 1
ATOM 1071 C CA . ASN A 1 137 ? 12.093 9.719 -16.899 1.00 81.25 137 ASN A CA 1
ATOM 1072 C C . ASN A 1 137 ? 11.400 9.612 -18.264 1.00 81.25 137 ASN A C 1
ATOM 1074 O O . ASN A 1 137 ? 11.536 10.512 -19.082 1.00 81.25 137 ASN A O 1
ATOM 1078 N N . ILE A 1 138 ? 10.658 8.535 -18.535 1.00 78.38 138 ILE A N 1
ATOM 1079 C CA . ILE A 1 138 ? 9.892 8.377 -19.779 1.00 78.38 138 ILE A CA 1
ATOM 1080 C C . ILE A 1 138 ? 8.783 9.438 -19.832 1.00 78.38 138 ILE A C 1
ATOM 1082 O O . ILE A 1 138 ? 8.697 10.180 -20.799 1.00 78.38 138 ILE A O 1
ATOM 1086 N N . VAL A 1 139 ? 7.987 9.592 -18.776 1.00 74.50 139 VAL A N 1
ATOM 1087 C CA . VAL A 1 139 ? 6.888 10.573 -18.732 1.00 74.50 139 VAL A CA 1
ATOM 1088 C C . VAL A 1 139 ? 7.389 12.021 -18.822 1.00 74.50 139 VAL A C 1
ATOM 1090 O O . VAL A 1 139 ? 6.700 12.872 -19.371 1.00 74.50 139 VAL A O 1
ATOM 1093 N N . THR A 1 140 ? 8.584 12.319 -18.308 1.00 78.88 140 THR A N 1
ATOM 1094 C CA . THR A 1 140 ? 9.180 13.665 -18.383 1.00 78.88 140 THR A CA 1
ATOM 1095 C C . THR A 1 140 ? 9.935 13.934 -19.685 1.00 78.88 140 THR A C 1
ATOM 1097 O O . THR A 1 140 ? 10.044 15.092 -20.085 1.00 78.88 140 THR A O 1
ATOM 1100 N N . SER A 1 141 ? 10.469 12.902 -20.348 1.00 77.31 141 SER A N 1
ATOM 1101 C CA . SER A 1 141 ? 11.214 13.045 -21.611 1.00 77.31 141 SER A CA 1
ATOM 1102 C C . SER A 1 141 ? 10.348 12.927 -22.859 1.00 77.31 141 SER A C 1
ATOM 1104 O O . SER A 1 141 ? 10.727 13.463 -23.898 1.00 77.31 141 SER A O 1
ATOM 1106 N N . PHE A 1 142 ? 9.201 12.258 -22.761 1.00 74.19 142 PHE A N 1
ATOM 1107 C CA . PHE A 1 142 ? 8.252 12.107 -23.852 1.00 74.19 142 PHE A CA 1
ATOM 1108 C C . PHE A 1 142 ? 7.030 12.983 -23.591 1.00 74.19 142 PHE A C 1
ATOM 1110 O O . PHE A 1 142 ? 6.374 12.878 -22.556 1.00 74.19 142 PHE A O 1
ATOM 1117 N N . SER A 1 143 ? 6.717 13.854 -24.545 1.00 76.69 143 SER A N 1
ATOM 1118 C CA . SER A 1 143 ? 5.465 14.604 -24.541 1.00 76.69 143 SER A CA 1
ATOM 1119 C C . SER A 1 143 ? 4.271 13.679 -24.817 1.00 76.69 143 SER A C 1
ATOM 1121 O O . SER A 1 143 ? 4.430 12.546 -25.274 1.00 76.69 143 SER A O 1
ATOM 1123 N N . GLU A 1 144 ? 3.051 14.156 -24.565 1.00 78.25 144 GLU A N 1
ATOM 1124 C CA . GLU A 1 144 ? 1.824 13.401 -24.866 1.00 78.25 144 GLU A CA 1
ATOM 1125 C C . GLU A 1 144 ? 1.752 12.980 -26.349 1.00 78.25 144 GLU A C 1
ATOM 1127 O O . GLU A 1 144 ? 1.350 11.856 -26.662 1.00 78.25 144 GLU A O 1
ATOM 1132 N N . ASP A 1 145 ? 2.238 13.836 -27.252 1.00 79.25 145 ASP A N 1
ATOM 1133 C CA . ASP A 1 145 ? 2.334 13.541 -28.684 1.00 79.25 145 ASP A CA 1
ATOM 1134 C C . ASP A 1 145 ? 3.365 12.443 -28.986 1.00 79.25 145 ASP A C 1
ATOM 1136 O O . ASP A 1 145 ? 3.113 11.569 -29.819 1.00 79.25 145 ASP A O 1
ATOM 1140 N N . ASP A 1 146 ? 4.492 12.414 -28.270 1.00 78.62 146 ASP A N 1
ATOM 1141 C CA . ASP A 1 146 ? 5.498 11.361 -28.441 1.00 78.62 146 ASP A CA 1
ATOM 1142 C C . ASP A 1 146 ? 4.977 9.999 -27.966 1.00 78.62 146 ASP A C 1
ATOM 1144 O O . ASP A 1 146 ? 5.204 8.980 -28.622 1.00 78.62 146 ASP A O 1
ATOM 1148 N N . VAL A 1 147 ? 4.234 9.968 -26.855 1.00 77.94 147 VAL A N 1
ATOM 1149 C CA . VAL A 1 147 ? 3.596 8.743 -26.345 1.00 77.94 147 VAL A CA 1
ATOM 1150 C C . VAL A 1 147 ? 2.551 8.228 -27.333 1.00 77.94 147 VAL A C 1
ATOM 1152 O O . VAL A 1 147 ? 2.453 7.019 -27.557 1.00 77.94 147 VAL A O 1
ATOM 1155 N N . LYS A 1 148 ? 1.806 9.129 -27.977 1.00 80.19 148 LYS A N 1
ATOM 1156 C CA . LYS A 1 148 ? 0.830 8.777 -29.010 1.00 80.19 148 LYS A CA 1
ATOM 1157 C C . LYS A 1 148 ? 1.504 8.199 -30.254 1.00 80.19 148 LYS A C 1
ATOM 1159 O O . LYS A 1 148 ? 1.133 7.113 -30.695 1.00 80.19 148 LYS A O 1
ATOM 1164 N N . HIS A 1 149 ? 2.553 8.848 -30.759 1.00 82.19 149 HIS A N 1
ATOM 1165 C CA . HIS A 1 149 ? 3.340 8.326 -31.878 1.00 82.19 149 HIS A CA 1
ATOM 1166 C C . HIS A 1 149 ? 4.022 6.993 -31.551 1.00 82.19 149 HIS A C 1
ATOM 1168 O O . HIS A 1 149 ? 4.115 6.122 -32.423 1.00 82.19 149 HIS A O 1
ATOM 1174 N N . LEU A 1 150 ? 4.472 6.806 -30.307 1.00 80.88 150 LEU A N 1
ATOM 1175 C CA . LEU A 1 150 ? 5.017 5.539 -29.837 1.00 80.88 150 LEU A CA 1
ATOM 1176 C C . LEU A 1 150 ? 3.939 4.453 -29.807 1.00 80.88 150 LEU A C 1
ATOM 1178 O 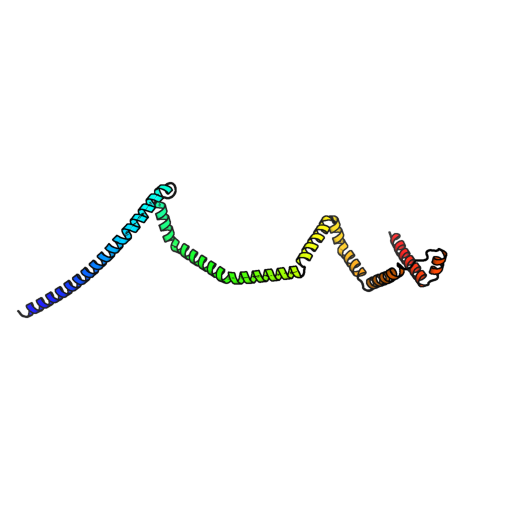O . LEU A 1 150 ? 4.195 3.355 -30.288 1.00 80.88 150 LEU A O 1
ATOM 1182 N N . GLY A 1 151 ? 2.744 4.756 -29.298 1.00 80.06 151 GLY A N 1
ATOM 1183 C CA . GLY A 1 151 ? 1.600 3.843 -29.299 1.00 80.06 151 GLY A CA 1
ATOM 1184 C C . GLY A 1 151 ? 1.193 3.417 -30.711 1.00 80.06 151 GLY A C 1
ATOM 1185 O O . GLY A 1 151 ? 1.042 2.223 -30.969 1.00 80.06 151 GLY A O 1
ATOM 1186 N N . ASP A 1 152 ? 1.121 4.367 -31.642 1.00 87.81 152 ASP A N 1
ATOM 1187 C CA . ASP A 1 152 ? 0.763 4.113 -33.043 1.00 87.81 152 ASP A CA 1
ATOM 1188 C C . ASP A 1 152 ? 1.798 3.227 -33.763 1.00 87.81 152 ASP A C 1
ATOM 1190 O O . ASP A 1 152 ? 1.449 2.445 -34.649 1.00 87.81 152 ASP A O 1
ATOM 1194 N N . ASN A 1 153 ? 3.073 3.300 -33.359 1.00 87.00 153 ASN A N 1
ATOM 1195 C CA . ASN A 1 153 ? 4.179 2.558 -33.975 1.00 87.00 153 ASN A CA 1
ATOM 1196 C C . ASN A 1 153 ? 4.748 1.432 -33.094 1.00 87.00 153 ASN A C 1
ATOM 1198 O O . ASN A 1 153 ? 5.758 0.820 -33.455 1.00 87.00 153 ASN A O 1
ATOM 1202 N N . VAL A 1 154 ? 4.115 1.106 -31.961 1.00 85.44 154 VAL A N 1
ATOM 1203 C CA . VAL A 1 154 ? 4.671 0.157 -30.980 1.00 85.44 154 VAL A CA 1
ATOM 1204 C C . VAL A 1 154 ? 4.856 -1.232 -31.586 1.00 85.44 154 VAL A C 1
ATOM 1206 O O . VAL A 1 154 ? 5.870 -1.885 -31.355 1.00 85.44 154 VAL A O 1
ATOM 1209 N N . VAL A 1 155 ? 3.918 -1.667 -32.434 1.00 88.75 155 VAL A N 1
ATOM 1210 C CA . VAL A 1 155 ? 3.985 -2.966 -33.120 1.00 88.75 155 VAL A CA 1
ATOM 1211 C C . VAL A 1 155 ? 5.163 -3.008 -34.093 1.00 88.75 155 VAL A C 1
ATOM 1213 O O . VAL A 1 155 ? 5.866 -4.014 -34.152 1.00 88.75 155 VAL A O 1
ATOM 1216 N N . LEU A 1 156 ? 5.418 -1.918 -34.827 1.00 87.31 156 LEU A N 1
ATOM 1217 C CA . LEU A 1 156 ? 6.559 -1.822 -35.739 1.00 87.31 156 LEU A CA 1
ATOM 1218 C C . LEU A 1 156 ? 7.876 -1.916 -34.965 1.00 87.31 156 LEU A C 1
ATOM 1220 O O . LEU A 1 156 ? 8.741 -2.706 -35.330 1.00 87.31 156 LEU A O 1
ATOM 1224 N N . ILE A 1 157 ? 8.003 -1.165 -33.870 1.00 87.00 157 ILE A N 1
ATOM 1225 C CA . ILE A 1 157 ? 9.204 -1.174 -33.027 1.00 87.00 157 ILE A CA 1
ATOM 1226 C C . ILE A 1 157 ? 9.424 -2.563 -32.418 1.00 87.00 157 ILE A C 1
ATOM 1228 O O . ILE A 1 157 ? 10.532 -3.092 -32.493 1.00 87.00 157 ILE A O 1
ATOM 1232 N N . LEU A 1 158 ? 8.380 -3.194 -31.871 1.00 85.06 158 LEU A N 1
ATOM 1233 C CA . LEU A 1 158 ? 8.473 -4.547 -31.314 1.00 85.06 158 LEU A CA 1
ATOM 1234 C C . LEU A 1 158 ? 8.846 -5.586 -32.377 1.00 85.06 158 LEU A C 1
ATOM 1236 O O . LEU A 1 158 ? 9.635 -6.483 -32.084 1.00 85.06 158 LEU A O 1
ATOM 1240 N N . ASN A 1 159 ? 8.339 -5.456 -33.605 1.00 89.25 159 ASN A N 1
ATOM 1241 C CA . ASN A 1 159 ? 8.740 -6.316 -34.718 1.00 89.25 159 ASN A CA 1
ATOM 1242 C C . ASN A 1 159 ? 10.205 -6.095 -35.107 1.00 89.25 159 ASN A C 1
ATOM 1244 O O . ASN A 1 159 ? 10.920 -7.072 -35.273 1.00 89.25 159 ASN A O 1
ATOM 1248 N N . VAL A 1 160 ? 10.693 -4.851 -35.153 1.00 90.19 160 VAL A N 1
ATOM 1249 C CA . VAL A 1 160 ? 12.119 -4.570 -35.404 1.00 90.19 160 VAL A CA 1
ATOM 1250 C C . VAL A 1 160 ? 12.998 -5.167 -34.305 1.00 90.19 160 VAL A C 1
ATOM 1252 O O . VAL A 1 160 ? 13.994 -5.816 -34.608 1.00 90.19 160 VAL A O 1
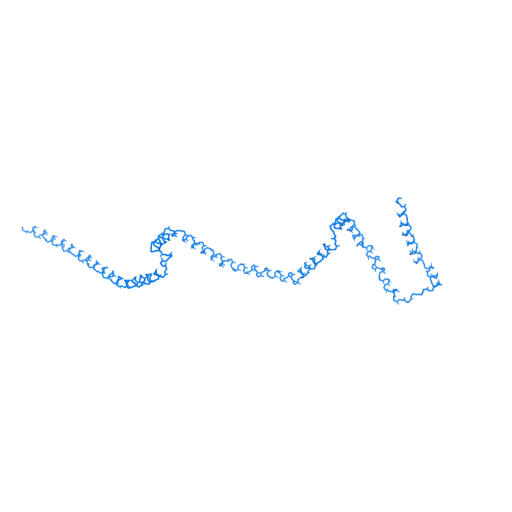ATOM 1255 N N . VAL A 1 161 ? 12.632 -5.010 -33.030 1.00 89.69 161 VAL A N 1
ATOM 1256 C CA . VAL A 1 161 ? 13.374 -5.615 -31.909 1.00 89.69 161 VAL A CA 1
ATOM 1257 C C . VAL A 1 161 ? 13.347 -7.142 -32.002 1.00 89.69 161 VAL A C 1
ATOM 1259 O O . VAL A 1 161 ? 14.376 -7.797 -31.823 1.00 89.69 161 VAL A O 1
ATOM 1262 N N . LYS A 1 162 ? 12.193 -7.728 -32.330 1.00 89.81 162 LYS A N 1
ATOM 1263 C CA . LYS A 1 162 ? 12.057 -9.165 -32.582 1.00 89.81 162 LYS A CA 1
ATOM 1264 C C . LYS A 1 162 ? 12.952 -9.617 -33.737 1.00 89.81 162 LYS A C 1
ATOM 1266 O O . LYS A 1 162 ? 13.624 -10.632 -33.608 1.00 89.81 162 LYS A O 1
ATOM 1271 N N . ASP A 1 163 ? 13.006 -8.853 -34.822 1.00 90.38 163 ASP A N 1
ATOM 1272 C CA . ASP A 1 163 ? 13.824 -9.157 -35.993 1.00 90.38 163 ASP A CA 1
ATOM 1273 C C . ASP A 1 163 ? 15.317 -9.052 -35.673 1.00 90.38 163 ASP A C 1
ATOM 1275 O O . ASP A 1 163 ? 16.079 -9.962 -35.986 1.00 90.38 163 ASP A O 1
ATOM 1279 N N . MET A 1 164 ? 15.738 -8.018 -34.941 1.00 85.12 164 MET A N 1
ATOM 1280 C CA . MET A 1 164 ? 17.124 -7.863 -34.484 1.00 85.12 164 MET A CA 1
ATOM 1281 C C . MET A 1 164 ? 17.560 -8.945 -33.490 1.00 85.12 164 MET A C 1
ATOM 1283 O O . MET A 1 164 ? 18.741 -9.289 -33.437 1.00 85.12 164 MET A O 1
ATOM 1287 N N . THR A 1 165 ? 16.625 -9.491 -32.710 1.00 86.94 165 THR A N 1
ATOM 1288 C CA . THR A 1 165 ? 16.890 -10.586 -31.764 1.00 86.94 165 THR A CA 1
ATOM 1289 C C . THR A 1 165 ? 16.828 -11.971 -32.411 1.00 86.94 165 THR A C 1
ATOM 1291 O O . THR A 1 165 ? 17.100 -12.963 -31.728 1.00 86.94 165 THR A O 1
ATOM 1294 N N . GLN A 1 166 ? 16.549 -12.063 -33.719 1.00 92.56 166 GLN A N 1
ATOM 1295 C CA . GLN A 1 166 ? 16.611 -13.329 -34.448 1.00 92.56 166 GLN A CA 1
ATOM 1296 C C . GLN A 1 166 ? 18.027 -13.941 -34.366 1.00 92.56 166 GLN A C 1
ATOM 1298 O O . GLN A 1 166 ? 19.030 -13.211 -34.412 1.00 92.56 166 GLN A O 1
ATOM 1303 N N . PRO A 1 167 ? 18.142 -15.280 -34.236 1.00 91.69 167 PRO A N 1
ATOM 1304 C CA . PRO A 1 167 ? 19.421 -15.969 -34.061 1.00 91.69 167 PRO A CA 1
ATOM 1305 C C . PRO A 1 167 ? 20.465 -15.623 -35.124 1.00 91.69 167 PRO A C 1
ATOM 1307 O O . PRO A 1 167 ? 21.651 -15.501 -34.808 1.00 91.69 167 PRO A O 1
ATOM 1310 N N . GLU A 1 168 ? 20.035 -15.443 -36.368 1.00 88.19 168 GLU A N 1
ATOM 1311 C CA . GLU A 1 168 ? 20.876 -15.156 -37.524 1.00 88.19 168 GLU A CA 1
ATOM 1312 C C . GLU A 1 168 ? 21.564 -13.793 -37.375 1.00 88.19 168 GLU A C 1
ATOM 1314 O O . GLU A 1 168 ? 22.789 -13.701 -37.498 1.00 88.19 168 GLU A O 1
ATOM 1319 N N . ILE A 1 169 ? 20.798 -12.751 -37.027 1.00 88.62 169 ILE A N 1
ATOM 1320 C CA . ILE A 1 169 ? 21.314 -11.390 -36.820 1.00 88.62 169 ILE A CA 1
ATOM 1321 C C . ILE A 1 169 ? 22.226 -11.353 -35.594 1.00 88.62 169 ILE A C 1
ATOM 1323 O O . ILE A 1 169 ? 23.347 -10.845 -35.662 1.00 88.62 169 ILE A O 1
ATOM 1327 N N . MET A 1 170 ? 21.800 -11.964 -34.488 1.00 88.06 170 MET A N 1
ATOM 1328 C CA . MET A 1 170 ? 22.599 -12.021 -33.263 1.00 88.06 170 MET A CA 1
ATOM 1329 C C . MET A 1 170 ? 23.930 -12.757 -33.462 1.00 88.06 170 MET A C 1
ATOM 1331 O O . MET A 1 170 ? 24.950 -12.374 -32.886 1.00 88.06 170 MET A O 1
ATOM 1335 N N . THR A 1 171 ? 23.944 -13.812 -34.276 1.00 88.75 171 THR A N 1
ATOM 1336 C CA . THR A 1 171 ? 25.163 -14.563 -34.610 1.00 88.75 171 THR A CA 1
ATOM 1337 C C . THR A 1 171 ? 26.079 -13.750 -35.518 1.00 88.75 171 THR A C 1
ATOM 1339 O O . THR A 1 171 ? 27.282 -13.692 -35.270 1.00 88.75 171 THR A O 1
ATOM 1342 N N . PHE A 1 172 ? 25.525 -13.054 -36.515 1.00 87.38 172 PHE A N 1
ATOM 1343 C CA . PHE A 1 172 ? 26.288 -12.145 -37.369 1.00 87.38 172 PHE A CA 1
ATOM 1344 C C . PHE A 1 172 ? 26.961 -11.021 -36.565 1.00 87.38 172 PHE A C 1
ATOM 1346 O O . PHE A 1 172 ? 28.162 -10.791 -36.725 1.00 87.38 172 PHE A O 1
ATOM 1353 N N . ILE A 1 173 ? 26.224 -10.370 -35.656 1.00 87.88 173 ILE A N 1
ATOM 1354 C CA . ILE A 1 173 ? 26.751 -9.303 -34.790 1.00 87.88 173 ILE A CA 1
ATOM 1355 C C . ILE A 1 173 ? 27.862 -9.846 -33.885 1.00 87.88 173 ILE A C 1
ATOM 1357 O O . ILE A 1 173 ? 28.951 -9.275 -33.849 1.00 87.88 173 ILE A O 1
ATOM 1361 N N . ARG A 1 174 ? 27.629 -10.971 -33.194 1.00 86.12 174 ARG A N 1
ATOM 1362 C CA . ARG A 1 174 ? 28.637 -11.587 -32.313 1.00 86.12 174 ARG A CA 1
ATOM 1363 C C . ARG A 1 174 ? 29.919 -11.958 -33.060 1.00 86.12 174 ARG A C 1
ATOM 1365 O O . ARG A 1 174 ? 31.004 -11.620 -32.595 1.00 86.12 174 ARG A O 1
ATOM 1372 N N . ASN A 1 175 ? 29.799 -12.591 -34.227 1.00 86.00 175 ASN A N 1
ATOM 1373 C CA . ASN A 1 175 ? 30.952 -12.987 -35.036 1.00 86.00 175 ASN A CA 1
ATOM 1374 C C . ASN A 1 175 ? 31.731 -11.771 -35.550 1.00 86.00 175 ASN A C 1
ATOM 1376 O O . ASN A 1 175 ? 32.957 -11.758 -35.497 1.00 86.00 175 ASN A O 1
ATOM 1380 N N . THR A 1 176 ? 31.027 -10.731 -36.001 1.00 84.25 176 THR A N 1
ATOM 1381 C CA . THR A 1 176 ? 31.654 -9.495 -36.490 1.00 84.25 176 THR A CA 1
ATOM 1382 C C . THR A 1 176 ? 32.392 -8.767 -35.370 1.00 84.25 176 THR A C 1
ATOM 1384 O O . THR A 1 176 ? 33.520 -8.335 -35.578 1.00 84.25 176 THR A O 1
ATOM 1387 N N . LEU A 1 177 ? 31.806 -8.676 -34.171 1.00 83.50 177 LEU A N 1
ATOM 1388 C CA . LEU A 1 177 ? 32.459 -8.064 -33.009 1.00 83.50 177 LEU A CA 1
ATOM 1389 C C . LEU A 1 177 ? 33.703 -8.845 -32.568 1.00 83.50 177 LEU A C 1
ATOM 1391 O O . LEU A 1 177 ? 34.718 -8.229 -32.264 1.00 83.50 177 LEU A O 1
ATOM 1395 N N . MET A 1 178 ? 33.652 -10.181 -32.581 1.00 82.62 178 MET A N 1
ATOM 1396 C CA . MET A 1 178 ? 34.800 -11.026 -32.233 1.00 82.62 178 MET A CA 1
ATOM 1397 C C . MET A 1 178 ? 35.965 -10.846 -33.219 1.00 82.62 178 MET A C 1
ATOM 1399 O O . MET A 1 178 ? 37.116 -10.736 -32.803 1.00 82.62 178 MET A O 1
ATOM 1403 N N . VAL A 1 179 ? 35.670 -10.770 -34.522 1.00 80.00 179 VAL A N 1
ATOM 1404 C CA . VAL A 1 179 ? 36.680 -10.526 -35.566 1.00 80.00 179 VAL A CA 1
ATOM 1405 C C . VAL A 1 179 ? 37.213 -9.095 -35.494 1.00 80.00 179 VAL A C 1
ATOM 1407 O O . VAL A 1 179 ? 38.420 -8.891 -35.565 1.00 80.00 179 VAL A O 1
ATOM 1410 N N . ALA A 1 180 ? 36.338 -8.104 -35.304 1.00 75.31 180 ALA A N 1
ATOM 1411 C CA . ALA A 1 180 ? 36.736 -6.705 -35.202 1.00 75.31 180 ALA A CA 1
ATOM 1412 C C . ALA A 1 180 ? 37.653 -6.463 -33.996 1.00 75.31 180 ALA A C 1
ATOM 1414 O O . ALA A 1 180 ? 38.679 -5.814 -34.148 1.00 75.31 180 ALA A O 1
ATOM 1415 N N . GLN A 1 181 ? 37.346 -7.027 -32.823 1.00 71.69 181 GLN A N 1
ATOM 1416 C CA . GLN A 1 181 ? 38.206 -6.896 -31.641 1.00 71.69 181 GLN A CA 1
ATOM 1417 C C . GLN A 1 181 ? 39.616 -7.460 -31.882 1.00 71.69 181 GLN A C 1
ATOM 1419 O O . GLN A 1 181 ? 40.588 -6.824 -31.492 1.00 71.69 181 GLN A O 1
ATOM 1424 N N . GLY A 1 182 ? 39.741 -8.593 -32.584 1.00 68.69 182 GLY A N 1
ATOM 1425 C CA . GLY A 1 182 ? 41.044 -9.192 -32.910 1.00 68.69 182 GLY A CA 1
ATOM 1426 C C . GLY A 1 182 ? 41.831 -8.490 -34.029 1.00 68.69 182 GLY A C 1
ATOM 1427 O O . GLY A 1 182 ? 43.040 -8.689 -34.142 1.00 68.69 182 GLY A O 1
ATOM 1428 N N . GLU A 1 183 ? 41.171 -7.683 -34.863 1.00 66.75 183 GLU A N 1
ATOM 1429 C CA . GLU A 1 183 ? 41.799 -6.939 -35.968 1.00 66.75 183 GLU A CA 1
ATOM 1430 C C . GLU A 1 183 ? 42.072 -5.462 -35.622 1.00 66.75 183 GLU A C 1
ATOM 1432 O O . GLU A 1 183 ? 42.985 -4.872 -36.188 1.00 66.75 183 GLU A O 1
ATOM 1437 N N . ILE A 1 184 ? 41.352 -4.868 -34.659 1.00 60.94 184 ILE A N 1
ATOM 1438 C CA . ILE A 1 184 ? 41.585 -3.489 -34.173 1.00 60.94 184 ILE A CA 1
ATOM 1439 C C . ILE A 1 184 ? 42.947 -3.352 -33.465 1.00 60.94 184 ILE A C 1
ATOM 1441 O O . ILE A 1 184 ? 43.539 -2.275 -33.474 1.00 60.94 184 ILE A O 1
ATOM 1445 N N . GLU A 1 185 ? 43.470 -4.430 -32.878 1.00 61.22 185 GLU A N 1
ATOM 1446 C CA . GLU A 1 185 ? 44.779 -4.434 -32.206 1.00 61.22 185 GLU A CA 1
ATOM 1447 C C . GLU A 1 185 ? 45.969 -4.521 -33.177 1.00 61.22 185 GLU A C 1
ATOM 1449 O O . GLU A 1 185 ? 47.109 -4.253 -32.790 1.00 61.22 185 GLU A O 1
ATOM 1454 N N . LYS A 1 186 ? 45.735 -4.876 -34.447 1.00 68.31 186 LYS A N 1
ATOM 1455 C CA . LYS A 1 186 ? 46.798 -4.980 -35.449 1.00 68.31 186 LYS A CA 1
ATOM 1456 C C . LYS A 1 186 ? 46.955 -3.643 -36.177 1.00 68.31 186 LYS A C 1
ATOM 1458 O O . LYS A 1 186 ? 45.958 -3.060 -36.600 1.00 68.31 186 LYS A O 1
ATOM 1463 N N . PRO A 1 187 ? 48.187 -3.143 -36.378 1.00 59.53 187 PRO A N 1
ATOM 1464 C CA . PRO A 1 187 ? 48.395 -1.964 -37.206 1.00 59.53 187 PRO A CA 1
ATOM 1465 C C . PRO A 1 187 ? 47.922 -2.263 -38.632 1.00 59.53 187 PRO A C 1
ATOM 1467 O O . PRO A 1 187 ? 48.449 -3.147 -39.306 1.00 59.53 187 PRO A O 1
ATOM 1470 N N . VAL A 1 188 ? 46.893 -1.543 -39.075 1.00 64.62 188 VAL A N 1
ATOM 1471 C CA . VAL A 1 188 ? 46.361 -1.667 -40.432 1.00 64.62 188 VAL A CA 1
ATOM 1472 C C . VAL A 1 188 ? 47.245 -0.853 -41.370 1.00 64.62 188 VAL A C 1
ATOM 1474 O O . VAL A 1 188 ? 47.345 0.369 -41.238 1.00 64.62 188 VAL A O 1
ATOM 1477 N N . ASP A 1 189 ? 47.864 -1.515 -42.345 1.00 64.12 189 ASP A N 1
ATOM 1478 C CA . ASP A 1 189 ? 48.620 -0.835 -43.394 1.00 64.12 189 ASP A CA 1
ATOM 1479 C C . ASP A 1 189 ? 47.664 -0.067 -44.317 1.00 64.12 189 ASP A C 1
ATOM 1481 O O . ASP A 1 189 ? 47.002 -0.630 -45.189 1.00 64.12 189 ASP A O 1
ATOM 1485 N N . THR A 1 190 ? 47.602 1.250 -44.130 1.00 70.75 190 THR A N 1
ATOM 1486 C CA . THR A 1 190 ? 46.706 2.166 -44.861 1.00 70.75 190 THR A CA 1
ATOM 1487 C C . THR A 1 190 ? 47.294 2.690 -46.175 1.00 70.75 190 THR A C 1
ATOM 1489 O O . THR A 1 190 ? 46.696 3.546 -46.829 1.00 70.75 190 THR A O 1
ATOM 1492 N N . SER A 1 191 ? 48.464 2.198 -46.597 1.00 83.69 191 SER A N 1
ATOM 1493 C CA . SER A 1 191 ? 49.093 2.657 -47.840 1.00 83.69 191 SER A CA 1
ATOM 1494 C C . SER A 1 191 ? 48.239 2.308 -49.070 1.00 83.69 191 SER A C 1
ATOM 1496 O O . SER A 1 191 ? 47.654 1.228 -49.159 1.00 83.69 191 SER A O 1
ATOM 1498 N N . LEU A 1 192 ? 48.193 3.206 -50.061 1.00 77.12 192 LEU A N 1
ATOM 1499 C CA . LEU A 1 192 ? 47.376 3.035 -51.274 1.00 77.12 192 LEU A CA 1
ATOM 1500 C C . LEU A 1 192 ? 47.685 1.730 -52.031 1.00 77.12 192 LEU A C 1
ATOM 1502 O O . LEU A 1 192 ? 46.780 1.105 -52.580 1.00 77.12 192 LEU A O 1
ATOM 1506 N N . LEU A 1 193 ? 48.950 1.295 -52.028 1.00 82.88 193 LEU A N 1
ATOM 1507 C CA . LEU A 1 193 ? 49.371 0.022 -52.622 1.00 82.88 193 LEU A CA 1
ATOM 1508 C C . LEU A 1 193 ? 48.895 -1.187 -51.808 1.00 82.88 193 LEU A C 1
ATOM 1510 O O . LEU A 1 193 ? 48.464 -2.178 -52.398 1.00 82.88 193 LEU A O 1
ATOM 1514 N N . ALA A 1 194 ? 48.931 -1.107 -50.475 1.00 79.69 194 ALA A N 1
ATOM 1515 C CA . ALA A 1 194 ? 48.428 -2.167 -49.605 1.00 79.69 194 ALA A CA 1
ATOM 1516 C C . ALA A 1 194 ? 46.911 -2.345 -49.758 1.00 79.69 194 ALA A C 1
ATOM 1518 O O . ALA A 1 194 ? 46.447 -3.472 -49.911 1.00 79.69 194 ALA A O 1
ATOM 1519 N N . LEU A 1 195 ? 46.148 -1.250 -49.831 1.00 82.00 195 LEU A N 1
ATOM 1520 C CA . LEU A 1 195 ? 44.700 -1.288 -50.069 1.00 82.00 195 LEU A CA 1
ATOM 1521 C C . LEU A 1 195 ? 44.352 -1.891 -51.440 1.00 82.00 195 LEU A C 1
ATOM 1523 O O . LEU A 1 195 ? 43.458 -2.732 -51.548 1.00 82.00 195 LEU A O 1
ATOM 1527 N N . LEU A 1 196 ? 45.097 -1.527 -52.490 1.00 83.50 196 LEU A N 1
ATOM 1528 C CA . LEU A 1 196 ? 44.972 -2.150 -53.814 1.00 83.50 196 LEU A CA 1
ATOM 1529 C C . LEU A 1 196 ? 45.291 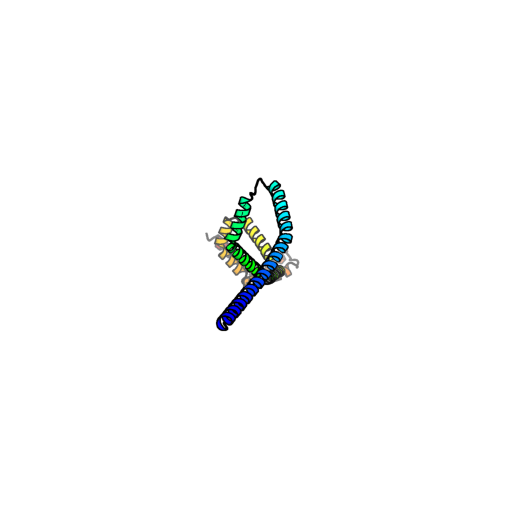-3.652 -53.780 1.00 83.50 196 LEU A C 1
ATOM 1531 O O . LEU A 1 196 ? 44.609 -4.441 -54.435 1.00 83.50 196 LEU A O 1
ATOM 1535 N N . GLY A 1 197 ? 46.285 -4.057 -52.986 1.00 84.19 197 GLY A N 1
ATOM 1536 C CA . GLY A 1 197 ? 46.597 -5.461 -52.727 1.00 84.19 197 GLY A CA 1
ATOM 1537 C C . GLY A 1 197 ? 45.466 -6.201 -52.005 1.00 84.19 197 GLY A C 1
ATOM 1538 O O . GLY A 1 197 ? 45.115 -7.312 -52.405 1.00 84.19 197 GLY A O 1
ATOM 1539 N N . GLN A 1 198 ? 44.846 -5.572 -51.002 1.00 81.88 198 GLN A N 1
ATOM 1540 C CA . GLN A 1 198 ? 43.715 -6.124 -50.243 1.00 81.88 198 GLN A CA 1
ATOM 1541 C C . GLN A 1 198 ? 42.465 -6.315 -51.113 1.00 81.88 198 GLN A C 1
ATOM 1543 O O . GLN A 1 198 ? 41.746 -7.296 -50.944 1.00 81.88 198 GLN A O 1
ATOM 1548 N N . MET A 1 199 ? 42.238 -5.467 -52.123 1.00 84.06 199 MET A N 1
ATOM 1549 C CA . MET A 1 199 ? 41.151 -5.666 -53.097 1.00 84.06 199 MET A CA 1
ATOM 1550 C C . MET A 1 199 ? 41.300 -6.938 -53.949 1.00 84.06 199 MET A C 1
ATOM 1552 O O . MET A 1 199 ? 40.348 -7.349 -54.615 1.00 84.06 199 MET A O 1
ATOM 1556 N N . ARG A 1 200 ? 42.468 -7.593 -53.946 1.00 85.31 200 ARG A N 1
ATOM 1557 C CA . ARG A 1 200 ? 42.649 -8.892 -54.608 1.00 85.31 200 ARG A CA 1
ATOM 1558 C C . ARG A 1 200 ? 42.016 -10.040 -53.810 1.00 85.31 200 ARG A C 1
ATOM 1560 O O . ARG A 1 200 ? 41.684 -11.072 -54.401 1.00 85.31 200 ARG A O 1
ATOM 1567 N N . ASP A 1 201 ? 41.797 -9.852 -52.509 1.00 88.88 201 ASP A N 1
ATOM 1568 C CA . ASP A 1 201 ? 41.155 -10.832 -51.636 1.00 88.88 201 ASP A CA 1
ATOM 1569 C C . ASP A 1 201 ? 39.681 -11.056 -52.058 1.00 88.88 201 ASP A C 1
ATOM 1571 O O . ASP A 1 201 ? 38.907 -10.098 -52.204 1.00 88.88 201 ASP A O 1
ATOM 1575 N N . PRO A 1 202 ? 39.255 -12.309 -52.315 1.00 87.50 202 PRO A N 1
ATOM 1576 C CA . PRO A 1 202 ? 37.864 -12.618 -52.635 1.00 87.50 202 PRO A CA 1
ATOM 1577 C C . PRO A 1 202 ? 36.865 -12.235 -51.526 1.00 87.50 202 PRO A C 1
ATOM 1579 O O . PRO A 1 202 ? 35.737 -11.866 -51.858 1.00 87.50 202 PRO A O 1
ATOM 1582 N N . ALA A 1 203 ? 37.243 -12.269 -50.244 1.00 86.12 203 ALA A N 1
ATOM 1583 C CA . ALA A 1 203 ? 36.384 -11.858 -49.132 1.00 86.12 203 ALA A CA 1
ATOM 1584 C C . ALA A 1 203 ? 36.128 -10.342 -49.144 1.00 86.12 203 ALA A C 1
ATOM 1586 O O . ALA A 1 203 ? 34.978 -9.915 -49.019 1.00 86.12 203 ALA A O 1
ATOM 1587 N N . VAL A 1 204 ? 37.165 -9.535 -49.402 1.00 87.44 204 VAL A N 1
ATOM 1588 C CA . VAL A 1 204 ? 37.057 -8.069 -49.523 1.00 87.44 204 VAL A CA 1
ATOM 1589 C C . VAL A 1 204 ? 36.182 -7.686 -50.716 1.00 87.44 204 VAL A C 1
ATOM 1591 O O . VAL A 1 204 ? 35.263 -6.880 -50.577 1.00 87.44 204 VAL A O 1
ATOM 1594 N N . ARG A 1 205 ? 36.378 -8.321 -51.880 1.00 88.62 205 ARG A N 1
ATOM 1595 C CA . ARG A 1 205 ? 35.521 -8.088 -53.060 1.00 88.62 205 ARG A CA 1
ATOM 1596 C C . ARG A 1 205 ? 34.070 -8.477 -52.817 1.00 88.62 205 ARG A C 1
ATOM 1598 O O . ARG A 1 205 ? 33.170 -7.762 -53.250 1.00 88.62 205 ARG A O 1
ATOM 1605 N N . ARG A 1 206 ? 33.832 -9.588 -52.116 1.00 87.12 206 ARG A N 1
ATOM 1606 C CA . ARG A 1 206 ? 32.480 -10.015 -51.740 1.00 87.12 206 ARG A CA 1
ATOM 1607 C C . ARG A 1 206 ? 31.831 -9.019 -50.779 1.00 87.12 206 ARG A C 1
ATOM 1609 O O . ARG A 1 206 ? 30.674 -8.672 -50.987 1.00 87.12 206 ARG A O 1
ATOM 1616 N N . GLY A 1 207 ? 32.572 -8.522 -49.789 1.00 88.44 207 GLY A N 1
ATOM 1617 C CA . GLY A 1 207 ? 32.115 -7.465 -48.885 1.00 88.44 207 GLY A CA 1
ATOM 1618 C C . GLY A 1 207 ? 31.735 -6.188 -49.637 1.00 88.44 207 GLY A C 1
ATOM 1619 O O . GLY A 1 207 ? 30.620 -5.700 -49.480 1.00 88.44 207 GLY A O 1
ATOM 1620 N N . LEU A 1 208 ? 32.609 -5.708 -50.528 1.00 89.44 208 LEU A N 1
ATOM 1621 C CA . LEU A 1 208 ? 32.353 -4.533 -51.371 1.00 89.44 208 LEU A CA 1
ATOM 1622 C C . LEU A 1 208 ? 31.152 -4.726 -52.310 1.00 89.44 208 LEU A C 1
ATOM 1624 O O . LEU A 1 208 ? 30.343 -3.821 -52.483 1.00 89.44 208 LEU A O 1
ATOM 1628 N N . ALA A 1 209 ? 30.986 -5.908 -52.905 1.00 89.94 209 ALA A N 1
ATOM 1629 C CA . ALA A 1 209 ? 29.829 -6.195 -53.751 1.00 89.94 209 ALA A CA 1
ATOM 1630 C C . ALA A 1 209 ? 28.513 -6.192 -52.952 1.00 89.94 209 ALA A C 1
ATOM 1632 O O . ALA A 1 209 ? 27.495 -5.688 -53.435 1.00 89.94 209 ALA A O 1
ATOM 1633 N N . LEU A 1 210 ? 28.526 -6.723 -51.725 1.00 88.56 210 LEU A N 1
ATOM 1634 C CA . LEU A 1 210 ? 27.370 -6.708 -50.829 1.00 88.56 210 LEU A CA 1
ATOM 1635 C C . LEU A 1 210 ? 27.024 -5.285 -50.385 1.00 88.56 210 LEU A C 1
ATOM 1637 O O . LEU A 1 210 ? 25.859 -4.902 -50.469 1.00 88.56 210 LEU A O 1
ATOM 1641 N N . THR A 1 211 ? 28.008 -4.475 -49.988 1.00 88.38 211 THR A N 1
ATOM 1642 C CA . THR A 1 211 ? 27.761 -3.076 -49.604 1.00 88.38 211 THR A CA 1
ATOM 1643 C C . THR A 1 211 ? 27.232 -2.259 -50.779 1.00 88.38 211 THR A C 1
ATOM 1645 O O . THR A 1 211 ? 26.247 -1.541 -50.619 1.00 88.38 211 THR A O 1
ATOM 1648 N N . MET A 1 212 ? 27.789 -2.433 -51.981 1.00 90.38 212 MET A N 1
ATOM 1649 C CA . MET A 1 212 ? 27.255 -1.812 -53.199 1.00 90.38 212 MET A CA 1
ATOM 1650 C C . MET A 1 212 ? 25.825 -2.273 -53.515 1.00 90.38 212 MET A C 1
ATOM 1652 O O . MET A 1 212 ? 25.003 -1.471 -53.955 1.00 90.38 212 MET A O 1
ATOM 1656 N N . SER A 1 213 ? 25.494 -3.542 -53.258 1.00 87.06 213 SER A N 1
ATOM 1657 C CA . SER A 1 213 ? 24.135 -4.068 -53.450 1.00 87.06 213 SER A CA 1
ATOM 1658 C C . SER A 1 213 ? 23.141 -3.465 -52.454 1.00 87.06 213 SER A C 1
ATOM 1660 O O . SER A 1 213 ? 22.044 -3.078 -52.850 1.00 87.06 213 SER A O 1
ATOM 1662 N N . VAL A 1 214 ? 23.530 -3.312 -51.185 1.00 88.50 214 VAL A N 1
ATOM 1663 C CA . VAL A 1 214 ? 22.715 -2.636 -50.160 1.00 88.50 214 VAL A CA 1
ATOM 1664 C C . VAL A 1 214 ? 22.508 -1.163 -50.516 1.00 88.50 214 VAL A C 1
ATOM 1666 O O . VAL A 1 214 ? 21.375 -0.685 -50.498 1.00 88.50 214 VAL A O 1
ATOM 1669 N N . LEU A 1 215 ? 23.565 -0.453 -50.924 1.00 89.06 215 LEU A N 1
ATOM 1670 C CA . LEU A 1 215 ? 23.462 0.939 -51.377 1.00 89.06 215 LEU A CA 1
ATOM 1671 C C . LEU A 1 215 ? 22.545 1.079 -52.595 1.00 89.06 215 LEU A C 1
ATOM 1673 O O . LEU A 1 215 ? 21.759 2.022 -52.666 1.00 89.06 215 LEU A O 1
ATOM 1677 N N . ARG A 1 216 ? 22.585 0.118 -53.526 1.00 88.75 216 ARG A N 1
ATOM 1678 C CA . ARG A 1 216 ? 21.665 0.071 -54.668 1.00 88.75 216 ARG A CA 1
ATOM 1679 C C . ARG A 1 216 ? 20.211 -0.091 -54.223 1.00 88.75 216 ARG A C 1
ATOM 1681 O O . ARG A 1 216 ? 19.345 0.587 -54.769 1.00 88.75 216 ARG A O 1
ATOM 1688 N N . VAL A 1 217 ? 19.938 -0.950 -53.239 1.00 89.62 217 VAL A N 1
ATOM 1689 C CA . VAL A 1 217 ? 18.588 -1.131 -52.678 1.00 89.62 217 VAL A CA 1
ATOM 1690 C C . VAL A 1 217 ? 18.100 0.160 -52.019 1.00 89.62 217 VAL A C 1
ATOM 1692 O O . VAL A 1 217 ? 17.002 0.616 -52.334 1.00 89.62 217 VAL A O 1
ATOM 1695 N N . ILE A 1 218 ? 18.926 0.796 -51.184 1.00 86.00 218 ILE A N 1
ATOM 1696 C CA . ILE A 1 218 ? 18.597 2.073 -50.529 1.00 86.00 218 ILE A CA 1
ATOM 1697 C C . ILE A 1 218 ? 18.313 3.160 -51.576 1.00 86.00 218 ILE A C 1
ATOM 1699 O O . ILE A 1 218 ? 17.282 3.827 -51.512 1.00 86.00 218 ILE A O 1
ATOM 1703 N N . GLY A 1 219 ? 19.179 3.294 -52.585 1.00 83.69 219 GLY A N 1
ATOM 1704 C CA . GLY A 1 219 ? 19.002 4.263 -53.669 1.00 83.69 219 GLY A CA 1
ATOM 1705 C C . GLY A 1 219 ? 17.748 4.011 -54.511 1.00 83.69 219 GLY A C 1
ATOM 1706 O O . GLY A 1 219 ? 17.081 4.957 -54.921 1.00 83.69 219 GLY A O 1
ATOM 1707 N N . SER A 1 220 ? 17.376 2.746 -54.732 1.00 86.94 220 SER A N 1
ATOM 1708 C CA . SER A 1 220 ? 16.147 2.404 -55.461 1.00 86.94 220 SER A CA 1
ATOM 1709 C C . SER A 1 220 ? 14.870 2.727 -54.679 1.00 86.94 220 SER A C 1
ATOM 1711 O O . SER A 1 220 ? 13.884 3.131 -55.285 1.00 86.94 220 SER A O 1
ATOM 1713 N N . GLN A 1 221 ? 14.898 2.617 -53.347 1.00 75.62 221 GLN A N 1
ATOM 1714 C CA . GLN A 1 221 ? 13.770 2.994 -52.491 1.00 75.62 221 GLN A CA 1
ATOM 1715 C C . GLN A 1 221 ? 13.641 4.517 -52.343 1.00 75.62 221 GLN A C 1
ATOM 1717 O O . GLN A 1 221 ? 12.530 5.030 -52.267 1.00 75.62 221 GLN A O 1
ATOM 1722 N N . ALA A 1 222 ? 14.757 5.256 -52.374 1.00 70.81 222 ALA A N 1
ATOM 1723 C CA . ALA A 1 222 ? 14.750 6.721 -52.344 1.00 70.81 222 ALA A CA 1
ATOM 1724 C C . ALA A 1 222 ? 14.121 7.356 -53.603 1.00 70.81 222 ALA A C 1
ATOM 1726 O O . ALA A 1 222 ? 13.518 8.422 -53.510 1.00 70.81 222 ALA A O 1
ATOM 1727 N N . ASN A 1 223 ? 14.216 6.683 -54.756 1.00 57.69 223 ASN A N 1
ATOM 1728 C CA . ASN A 1 223 ? 13.571 7.086 -56.014 1.00 57.69 223 ASN A CA 1
ATOM 1729 C C . ASN A 1 223 ? 12.123 6.575 -56.165 1.00 57.69 223 ASN A C 1
ATOM 1731 O O . ASN A 1 223 ? 11.508 6.809 -57.200 1.00 57.69 223 ASN A O 1
ATOM 1735 N N . GLY A 1 224 ? 11.584 5.859 -55.173 1.00 55.06 224 GLY A N 1
ATOM 1736 C CA . GLY A 1 224 ? 10.229 5.295 -55.180 1.00 55.06 224 GLY A CA 1
ATOM 1737 C C . GLY A 1 224 ? 9.152 6.204 -54.575 1.00 55.06 224 GLY A C 1
ATOM 1738 O O . GLY A 1 224 ? 8.223 5.683 -53.960 1.00 55.06 224 GLY A O 1
ATOM 1739 N N . LYS A 1 225 ? 9.289 7.531 -54.702 1.00 45.31 225 LYS A N 1
ATOM 1740 C CA . LYS A 1 225 ? 8.195 8.491 -54.483 1.00 45.31 225 LYS A CA 1
ATOM 1741 C C . LYS A 1 225 ? 7.609 8.932 -55.814 1.00 45.31 225 LYS A C 1
ATOM 1743 O O . LYS A 1 225 ? 8.416 9.256 -56.712 1.00 45.31 225 LYS A O 1
#